Protein AF-A0A3D3P6S8-F1 (afdb_monomer_lite)

Radius of gyration: 28.89 Å; chains: 1; bounding box: 95×75×55 Å

pLDDT: mean 87.15, std 15.87, range [33.25, 98.44]

Sequence (184 aa):
MKLFLTFLLSVIFPVLSQEIPNEREKILEALLNAPDRVSLNQAIKAGKAADLPEQLFLEARFVFLVNEDNQEALVALSPELEAHLPKFSSDDTMLFAVKEDFASIVQYTKALAALQENDSALFKKHITEAFWLAPSHAAQFAPLINVRRINEAMKTITLDLNKEFENQKSKGEVKSLENIVGES

Structure (mmCIF, N/CA/C/O backbone):
data_AF-A0A3D3P6S8-F1
#
_entry.id   AF-A0A3D3P6S8-F1
#
loop_
_atom_site.group_PDB
_atom_site.id
_atom_site.type_symbol
_atom_site.label_atom_id
_atom_site.label_alt_id
_atom_site.label_comp_id
_atom_site.label_asym_id
_atom_site.label_entity_id
_atom_site.label_seq_id
_atom_site.pdbx_PDB_ins_code
_atom_site.Cartn_x
_atom_site.Cartn_y
_atom_site.Cartn_z
_atom_site.occupancy
_atom_site.B_iso_or_equiv
_atom_site.auth_seq_id
_atom_site.auth_comp_id
_atom_site.auth_asym_id
_atom_site.auth_atom_id
_atom_site.pdbx_PDB_model_num
ATOM 1 N N . MET A 1 1 ? 52.772 61.242 -18.186 1.00 33.25 1 MET A N 1
ATOM 2 C CA . MET A 1 1 ? 51.431 61.787 -18.484 1.00 33.25 1 MET A CA 1
ATOM 3 C C . MET A 1 1 ? 50.531 60.609 -18.832 1.00 33.25 1 MET A C 1
ATOM 5 O O . MET A 1 1 ? 50.860 59.910 -19.771 1.00 33.25 1 MET A O 1
ATOM 9 N N . LYS A 1 2 ? 49.522 60.357 -17.982 1.00 38.75 2 LYS A N 1
ATOM 10 C CA . LYS A 1 2 ? 48.267 59.591 -18.163 1.00 38.75 2 LYS A CA 1
ATOM 11 C C . LYS A 1 2 ? 48.200 58.501 -19.257 1.00 38.75 2 LYS A C 1
ATOM 13 O O . LYS A 1 2 ? 48.264 58.854 -20.423 1.00 38.75 2 LYS A O 1
ATOM 18 N N . LEU A 1 3 ? 47.840 57.263 -18.883 1.00 38.38 3 LEU A N 1
ATOM 19 C CA . LEU A 1 3 ? 46.499 56.679 -19.124 1.00 38.38 3 LEU A CA 1
ATOM 20 C C . LEU A 1 3 ? 46.405 55.231 -18.584 1.00 38.38 3 LEU A C 1
ATOM 22 O O . LEU A 1 3 ? 47.209 54.386 -18.950 1.00 38.38 3 LEU A O 1
ATOM 26 N N . PHE A 1 4 ? 45.436 55.015 -17.683 1.00 43.09 4 PHE A N 1
ATOM 27 C CA . PHE A 1 4 ? 44.448 53.920 -17.611 1.00 43.09 4 PHE A CA 1
ATOM 28 C C . PHE A 1 4 ? 44.729 52.581 -18.326 1.00 43.09 4 PHE A C 1
ATOM 30 O O . PHE A 1 4 ? 45.050 52.593 -19.505 1.00 43.09 4 PHE A O 1
ATOM 37 N N . LEU A 1 5 ? 44.373 51.440 -17.706 1.00 40.56 5 LEU A N 1
ATOM 38 C CA . LEU A 1 5 ? 43.059 50.791 -17.921 1.00 40.56 5 LEU A CA 1
ATOM 39 C C . LEU A 1 5 ? 42.918 49.455 -17.146 1.00 40.56 5 LEU A C 1
ATOM 41 O O . LEU A 1 5 ? 43.743 48.557 -17.256 1.00 40.56 5 LEU A O 1
ATOM 45 N N . THR A 1 6 ? 41.806 49.364 -16.408 1.00 42.84 6 THR A N 1
ATOM 46 C CA . THR A 1 6 ? 40.995 48.174 -16.064 1.00 42.84 6 THR A CA 1
ATOM 47 C C . THR A 1 6 ? 41.617 46.967 -15.359 1.00 42.84 6 THR A C 1
ATOM 49 O O . THR A 1 6 ? 42.128 46.032 -15.966 1.00 42.84 6 THR A O 1
ATOM 52 N N . PHE A 1 7 ? 41.344 46.930 -14.055 1.00 47.78 7 PHE A N 1
ATOM 53 C CA . PHE A 1 7 ? 41.102 45.725 -13.267 1.00 47.78 7 PHE A CA 1
ATOM 54 C C . PHE A 1 7 ? 39.887 44.980 -13.857 1.00 47.78 7 PHE A C 1
ATOM 56 O O . PHE A 1 7 ? 38.771 45.500 -13.812 1.00 47.78 7 PHE A O 1
ATOM 63 N N . LEU A 1 8 ? 40.088 43.797 -14.440 1.00 45.47 8 LEU A N 1
ATOM 64 C CA . LEU A 1 8 ? 39.001 42.934 -14.907 1.00 45.47 8 LEU A CA 1
ATOM 65 C C . LEU A 1 8 ? 38.815 41.829 -13.866 1.00 45.47 8 LEU A C 1
ATOM 67 O O . LEU A 1 8 ? 39.558 40.853 -13.816 1.00 45.47 8 LEU A O 1
ATOM 71 N N . LEU A 1 9 ? 37.857 42.063 -12.970 1.00 43.41 9 LEU A N 1
ATOM 72 C CA . LEU A 1 9 ? 37.407 41.116 -11.962 1.00 43.41 9 LEU A CA 1
ATOM 73 C C . LEU A 1 9 ? 36.642 39.996 -12.684 1.00 43.41 9 LEU A C 1
ATOM 75 O O . LEU A 1 9 ? 35.464 40.138 -13.008 1.00 43.41 9 LEU A O 1
ATOM 79 N N . SER A 1 10 ? 37.324 38.898 -12.994 1.00 44.34 10 SER A N 1
ATOM 80 C CA . SER A 1 10 ? 36.699 37.675 -13.493 1.00 44.34 10 SER A CA 1
ATOM 81 C C . SER A 1 10 ? 35.905 37.023 -12.361 1.00 44.34 10 SER A C 1
ATOM 83 O O . SER A 1 10 ? 36.450 36.269 -11.554 1.00 44.34 10 SER A O 1
ATOM 85 N N . VAL A 1 11 ? 34.615 37.348 -12.286 1.00 50.69 11 VAL A N 1
ATOM 86 C CA . VAL A 1 11 ? 33.636 36.620 -11.474 1.00 50.69 11 VAL A CA 1
ATOM 87 C C . VAL A 1 11 ? 33.450 35.248 -12.117 1.00 50.69 11 VAL A C 1
ATOM 89 O O . VAL A 1 11 ? 32.773 35.104 -13.132 1.00 50.69 11 VAL A O 1
ATOM 92 N N . ILE A 1 12 ? 34.101 34.242 -11.540 1.00 51.91 12 ILE A N 1
ATOM 93 C CA . ILE A 1 12 ? 33.852 32.834 -11.837 1.00 51.91 12 ILE A CA 1
ATOM 94 C C . ILE A 1 12 ? 32.490 32.511 -11.215 1.00 51.91 12 ILE A C 1
ATOM 96 O O . ILE A 1 12 ? 32.394 32.251 -10.018 1.00 51.91 12 ILE A O 1
ATOM 100 N N . PHE A 1 13 ? 31.421 32.579 -12.007 1.00 49.25 13 PHE A N 1
ATOM 101 C CA . PHE A 1 13 ? 30.185 31.892 -11.649 1.00 49.25 13 PHE A CA 1
ATOM 102 C C . PHE A 1 13 ? 30.467 30.387 -11.733 1.00 49.25 13 PHE A C 1
ATOM 104 O O . PHE A 1 13 ? 30.865 29.924 -12.806 1.00 49.25 13 PHE A O 1
ATOM 111 N N . PRO A 1 14 ? 30.279 29.600 -10.658 1.00 51.19 14 PRO A N 1
ATOM 112 C CA . PRO A 1 14 ? 30.180 28.167 -10.821 1.00 51.19 14 PRO A CA 1
ATOM 113 C C . PRO A 1 14 ? 28.870 27.936 -11.572 1.00 51.19 14 PRO A C 1
ATOM 115 O O . PRO A 1 14 ? 27.781 28.121 -11.031 1.00 51.19 14 PRO A O 1
ATOM 118 N N . VAL A 1 15 ? 28.971 27.597 -12.853 1.00 52.91 15 VAL A N 1
ATOM 119 C CA . VAL A 1 15 ? 27.874 26.928 -13.542 1.00 52.91 15 VAL A CA 1
ATOM 120 C C . VAL A 1 15 ? 27.641 25.648 -12.748 1.00 52.91 15 VAL A C 1
ATOM 122 O O . VAL A 1 15 ? 28.489 24.758 -12.744 1.00 52.91 15 VAL A O 1
ATOM 125 N N . LEU A 1 16 ? 26.532 25.589 -12.008 1.00 51.47 16 LEU A N 1
ATOM 126 C CA . LEU A 1 16 ? 25.967 24.317 -11.584 1.00 51.47 16 LEU A CA 1
ATOM 127 C C . LEU A 1 16 ? 25.791 23.498 -12.865 1.00 51.47 16 LEU A C 1
ATOM 129 O O . LEU A 1 16 ? 24.938 23.829 -13.688 1.00 51.47 16 LEU A O 1
ATOM 133 N N . SER A 1 17 ? 26.616 22.470 -13.059 1.00 47.44 17 SER A N 1
ATOM 134 C CA . SER A 1 17 ? 26.327 21.424 -14.034 1.00 47.44 17 SER A CA 1
ATOM 135 C C . SER A 1 17 ? 25.021 20.763 -13.606 1.00 47.44 17 SER A C 1
ATOM 137 O O . SER A 1 17 ? 25.018 19.888 -12.748 1.00 47.44 17 SER A O 1
ATOM 139 N N . GLN A 1 18 ? 23.900 21.222 -14.159 1.00 53.38 18 GLN A N 1
ATOM 140 C CA . GLN A 1 18 ? 22.695 20.411 -14.214 1.00 53.38 18 GLN A CA 1
ATOM 141 C C . GLN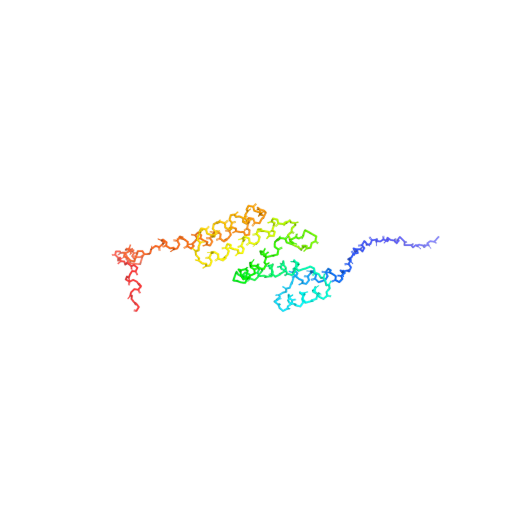 A 1 18 ? 23.013 19.266 -15.177 1.00 53.38 18 GLN A C 1
ATOM 143 O O . GLN A 1 18 ? 23.133 19.484 -16.384 1.00 53.38 18 GLN A O 1
ATOM 148 N N . GLU A 1 19 ? 23.250 18.069 -14.640 1.00 59.53 19 GLU A N 1
ATOM 149 C CA . GLU A 1 19 ? 23.328 16.861 -15.457 1.00 59.53 19 GLU A CA 1
ATOM 150 C C . GLU A 1 19 ? 21.992 16.703 -16.188 1.00 59.53 19 GLU A C 1
ATOM 152 O O . GLU A 1 19 ? 20.925 16.735 -15.578 1.00 59.53 19 GLU A O 1
ATOM 157 N N . ILE A 1 20 ? 22.045 16.617 -17.519 1.00 65.06 20 ILE A N 1
ATOM 158 C CA . ILE A 1 20 ? 20.863 16.336 -18.334 1.00 65.06 20 ILE A CA 1
ATOM 159 C C . ILE A 1 20 ? 20.442 14.904 -17.989 1.00 65.06 20 ILE A C 1
ATOM 161 O O . ILE A 1 20 ? 21.258 14.005 -18.216 1.00 65.06 20 ILE A O 1
ATOM 165 N N . PRO A 1 21 ? 19.212 14.672 -17.485 1.00 71.88 21 PRO A N 1
ATOM 166 C CA . PRO A 1 21 ? 18.805 13.341 -17.070 1.00 71.88 21 PRO A CA 1
ATOM 167 C C . PRO A 1 21 ? 18.927 12.358 -18.228 1.00 71.88 21 PRO A C 1
ATOM 169 O O . PRO A 1 21 ? 18.502 12.654 -19.357 1.00 71.88 21 PRO A O 1
ATOM 172 N N . ASN A 1 22 ? 19.508 11.190 -17.962 1.00 86.31 22 ASN A N 1
ATOM 173 C CA . ASN A 1 22 ? 19.545 10.131 -18.966 1.00 86.31 22 ASN A CA 1
ATOM 174 C C . ASN A 1 22 ? 18.119 9.593 -19.226 1.00 86.31 22 ASN A C 1
ATOM 176 O O . ASN A 1 22 ? 17.184 9.845 -18.467 1.00 86.31 22 ASN A O 1
ATOM 180 N N . GLU A 1 23 ? 17.919 8.861 -20.325 1.00 90.06 23 GLU A N 1
ATOM 181 C CA . GLU A 1 23 ? 16.576 8.383 -20.703 1.00 90.06 23 GLU A CA 1
ATOM 182 C C . GLU A 1 23 ? 15.919 7.506 -19.622 1.00 90.06 23 GLU A C 1
ATOM 184 O O . GLU A 1 23 ? 14.703 7.564 -19.446 1.00 90.06 23 GLU A O 1
ATOM 189 N N . ARG A 1 24 ? 16.708 6.750 -18.844 1.00 91.75 24 ARG A N 1
ATOM 190 C CA . ARG A 1 24 ? 16.190 5.972 -17.710 1.00 91.75 24 ARG A CA 1
ATOM 191 C C . ARG A 1 24 ? 15.624 6.893 -16.633 1.00 91.75 24 ARG A C 1
ATOM 193 O O . ARG A 1 24 ? 14.500 6.676 -16.196 1.00 91.75 24 ARG A O 1
ATOM 200 N N . GLU A 1 25 ? 16.365 7.918 -16.227 1.00 92.50 25 GLU A N 1
ATOM 201 C CA . GLU A 1 25 ? 15.927 8.883 -15.210 1.00 92.50 25 GLU A CA 1
ATOM 202 C C . GLU A 1 25 ? 14.641 9.602 -15.612 1.00 92.50 25 GLU A C 1
ATOM 204 O O . GLU A 1 25 ? 13.735 9.705 -14.790 1.00 92.50 25 GLU A O 1
ATOM 209 N N . LYS A 1 26 ? 14.498 9.994 -16.885 1.00 94.88 26 LYS A N 1
ATOM 210 C CA . LYS A 1 26 ? 13.249 10.594 -17.388 1.00 94.88 26 LYS A CA 1
ATOM 211 C C . LYS A 1 26 ? 12.052 9.657 -17.242 1.00 94.88 26 LYS A C 1
ATOM 213 O O . LYS A 1 26 ? 10.961 10.100 -16.891 1.00 94.88 26 LYS A O 1
ATOM 218 N N . ILE A 1 27 ? 12.239 8.362 -17.514 1.00 96.38 27 ILE A N 1
ATOM 219 C CA . ILE A 1 27 ? 11.174 7.363 -17.354 1.00 96.38 27 ILE A CA 1
ATOM 220 C C . ILE A 1 27 ? 10.823 7.190 -15.873 1.00 96.38 27 ILE A C 1
ATOM 222 O O . ILE A 1 27 ? 9.640 7.154 -15.539 1.00 96.38 27 ILE A O 1
ATOM 226 N N . LEU A 1 28 ? 11.820 7.110 -14.986 1.00 95.06 28 LEU A N 1
ATOM 227 C CA . LEU A 1 28 ? 11.591 6.984 -13.541 1.00 95.06 28 LEU A CA 1
ATOM 228 C C . LEU A 1 28 ? 10.872 8.213 -12.972 1.00 95.06 28 LEU A C 1
ATOM 230 O O . LEU A 1 28 ? 9.916 8.075 -12.212 1.00 95.06 28 LEU A O 1
ATOM 234 N N . GLU A 1 29 ? 11.271 9.413 -13.390 1.00 95.06 29 GLU A N 1
ATOM 235 C CA . GLU A 1 29 ? 10.606 10.656 -13.000 1.00 95.06 29 GLU A CA 1
ATOM 236 C C . GLU A 1 29 ? 9.147 10.682 -13.474 1.00 95.06 29 GLU A C 1
ATOM 238 O O . GLU A 1 29 ? 8.255 11.039 -12.704 1.00 95.06 29 GLU A O 1
ATOM 243 N N . ALA A 1 30 ? 8.882 10.242 -14.709 1.00 96.75 30 ALA A N 1
ATOM 244 C CA . ALA A 1 30 ? 7.527 10.147 -15.247 1.00 96.75 30 ALA A CA 1
ATOM 245 C C . ALA A 1 30 ? 6.670 9.088 -14.529 1.00 96.75 30 ALA A C 1
ATOM 247 O O . ALA A 1 30 ? 5.467 9.287 -14.374 1.00 96.75 30 ALA A O 1
ATOM 248 N N . LEU A 1 31 ? 7.268 7.978 -14.083 1.00 97.25 31 LEU A N 1
ATOM 249 C CA . LEU A 1 31 ? 6.586 6.952 -13.287 1.00 97.25 31 LEU A CA 1
ATOM 250 C C . LEU A 1 31 ? 6.171 7.487 -11.910 1.00 97.25 31 LEU A C 1
ATOM 252 O O . LEU A 1 31 ? 5.050 7.229 -11.476 1.00 97.25 31 LEU A O 1
ATOM 256 N N . LEU A 1 32 ? 7.050 8.236 -11.239 1.00 94.44 32 LEU A N 1
ATOM 257 C CA . LEU A 1 32 ? 6.802 8.765 -9.893 1.00 94.44 32 LEU A CA 1
ATOM 258 C C . LEU A 1 32 ? 5.852 9.966 -9.875 1.00 94.44 32 LEU A C 1
ATOM 260 O O . LEU A 1 32 ? 5.063 10.109 -8.944 1.00 94.44 32 LEU A O 1
ATOM 264 N N . ASN A 1 33 ? 5.925 10.821 -10.896 1.00 94.94 33 ASN A N 1
ATOM 265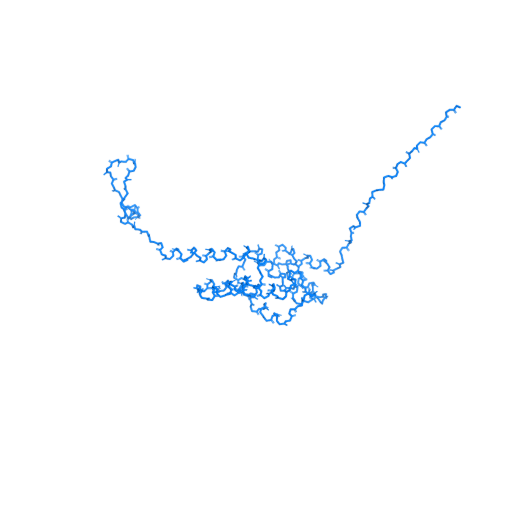 C CA . ASN A 1 33 ? 5.238 12.114 -10.919 1.00 94.94 33 ASN A CA 1
ATOM 266 C C . ASN A 1 33 ? 4.085 12.175 -11.928 1.00 94.94 33 ASN A C 1
ATOM 268 O O . ASN A 1 33 ? 3.671 13.265 -12.327 1.00 94.94 33 ASN A O 1
ATOM 272 N N . ALA A 1 34 ? 3.574 11.024 -12.374 1.00 97.06 34 ALA A N 1
ATOM 273 C CA . ALA A 1 34 ? 2.460 10.975 -13.312 1.00 97.06 34 ALA A CA 1
ATOM 274 C C . ALA A 1 34 ? 1.241 11.750 -12.760 1.00 97.06 34 ALA A C 1
ATOM 276 O O . ALA A 1 34 ? 0.721 11.382 -11.705 1.00 97.06 34 ALA A O 1
ATOM 277 N N . PRO A 1 35 ? 0.746 12.791 -13.459 1.00 95.69 35 PRO A N 1
ATOM 278 C CA . PRO A 1 35 ? -0.366 13.612 -12.970 1.00 95.69 35 PRO A CA 1
ATOM 279 C C . PRO A 1 35 ? -1.727 12.917 -13.088 1.00 95.69 35 PRO A C 1
ATOM 281 O O . PRO A 1 35 ? -2.686 13.313 -12.433 1.00 95.69 35 PRO A O 1
ATOM 284 N N . ASP A 1 36 ? -1.826 11.907 -13.950 1.00 97.25 36 ASP A N 1
ATOM 285 C CA . ASP A 1 36 ? -3.042 11.150 -14.197 1.00 97.25 36 ASP A CA 1
ATOM 286 C C . ASP A 1 36 ? -2.723 9.716 -14.646 1.00 97.25 36 ASP A C 1
ATOM 288 O O . ASP A 1 36 ? -1.589 9.354 -14.984 1.00 97.25 36 ASP A O 1
ATOM 292 N N . ARG A 1 37 ? -3.766 8.883 -14.682 1.00 96.56 37 ARG A N 1
ATOM 293 C CA . ARG A 1 37 ? -3.656 7.469 -15.054 1.00 96.56 37 ARG A CA 1
ATOM 294 C C . ARG A 1 37 ? -3.169 7.273 -16.493 1.00 96.56 37 ARG A C 1
ATOM 296 O O . ARG A 1 37 ? -2.526 6.265 -16.788 1.00 96.56 37 ARG A O 1
ATOM 303 N N . VAL A 1 38 ? -3.483 8.197 -17.404 1.00 98.06 38 VAL A N 1
ATOM 304 C CA . VAL A 1 38 ? -3.056 8.106 -18.809 1.00 98.06 38 VAL A CA 1
ATOM 305 C C . VAL A 1 38 ? -1.542 8.271 -18.893 1.00 98.06 38 VAL A C 1
ATOM 307 O O . VAL A 1 38 ? -0.872 7.444 -19.513 1.00 98.06 38 VAL A O 1
ATOM 310 N N . SER A 1 39 ? -1.012 9.279 -18.210 1.00 98.12 39 SER A N 1
ATOM 311 C CA . SER A 1 39 ? 0.410 9.593 -18.110 1.00 98.12 39 SER A CA 1
ATOM 312 C C . SER A 1 39 ? 1.176 8.466 -17.422 1.00 98.12 39 SER A C 1
ATOM 314 O O . SER A 1 39 ? 2.205 8.027 -17.935 1.00 98.12 39 SER A O 1
ATOM 316 N N . LEU A 1 40 ? 0.630 7.906 -16.335 1.00 98.44 40 LEU A N 1
ATOM 317 C CA . LEU A 1 40 ? 1.221 6.743 -15.666 1.00 98.44 40 LEU A CA 1
ATOM 318 C C . LEU A 1 40 ? 1.316 5.543 -16.616 1.00 98.44 40 LEU A C 1
ATOM 320 O O . LEU A 1 40 ? 2.372 4.929 -16.749 1.00 98.44 40 LEU A O 1
ATOM 324 N N . ASN A 1 41 ? 0.230 5.220 -17.322 1.00 98.38 41 ASN A N 1
ATOM 325 C CA . ASN A 1 41 ? 0.216 4.104 -18.268 1.00 98.38 41 ASN A CA 1
ATOM 326 C C . ASN A 1 41 ? 1.200 4.311 -19.429 1.00 98.38 41 ASN A C 1
ATOM 328 O O . ASN A 1 41 ? 1.804 3.348 -19.908 1.00 98.38 41 ASN A O 1
ATOM 332 N N . GLN A 1 42 ? 1.383 5.555 -19.882 1.00 98.31 42 GLN A N 1
ATOM 333 C CA . GLN A 1 42 ? 2.393 5.899 -20.882 1.00 98.31 42 GLN A CA 1
ATOM 334 C C . GLN A 1 42 ? 3.814 5.698 -20.341 1.00 98.31 42 GLN A C 1
ATOM 336 O O . GLN A 1 42 ? 4.626 5.074 -21.027 1.00 98.31 42 GLN A O 1
ATOM 341 N N . ALA A 1 43 ? 4.097 6.142 -19.114 1.00 98.25 43 ALA A N 1
ATOM 342 C CA . ALA A 1 43 ? 5.390 5.943 -18.460 1.00 98.25 43 ALA A CA 1
ATOM 343 C C . ALA A 1 43 ? 5.699 4.451 -18.243 1.00 98.25 43 ALA A C 1
ATOM 345 O O . ALA A 1 43 ? 6.793 3.995 -18.570 1.00 98.25 43 ALA A O 1
ATOM 346 N N . ILE A 1 44 ? 4.712 3.657 -17.810 1.00 98.44 44 ILE A N 1
ATOM 347 C CA . ILE A 1 44 ? 4.835 2.193 -17.692 1.00 98.44 44 ILE A CA 1
ATOM 348 C C . ILE A 1 44 ? 5.138 1.568 -19.054 1.00 98.44 44 ILE A C 1
ATOM 350 O O . ILE A 1 44 ? 6.024 0.723 -19.165 1.00 98.44 44 ILE A O 1
ATOM 354 N N . LYS A 1 45 ? 4.438 1.982 -20.117 1.00 98.44 45 LYS A N 1
ATOM 355 C CA . LYS A 1 45 ? 4.697 1.475 -21.472 1.00 98.44 45 LYS A CA 1
ATOM 356 C C . LYS A 1 45 ? 6.118 1.804 -21.937 1.00 98.44 45 LYS A C 1
ATOM 358 O O . LYS A 1 45 ? 6.769 0.939 -22.521 1.00 98.44 45 LYS A O 1
ATOM 363 N N . ALA A 1 46 ? 6.591 3.023 -21.680 1.00 98.00 46 ALA A N 1
ATOM 364 C CA . ALA A 1 46 ? 7.952 3.439 -22.004 1.00 98.00 46 ALA A CA 1
ATOM 365 C C . ALA A 1 46 ? 8.992 2.630 -21.213 1.00 98.00 46 ALA A C 1
ATOM 367 O O . ALA A 1 46 ? 9.927 2.101 -21.807 1.00 98.00 46 ALA A O 1
ATOM 368 N N . GLY A 1 47 ? 8.787 2.449 -19.906 1.00 97.69 47 GLY A N 1
ATOM 369 C CA . GLY A 1 47 ? 9.671 1.644 -19.065 1.00 97.69 47 GLY A CA 1
ATOM 370 C C . GLY A 1 47 ? 9.719 0.175 -19.473 1.00 97.69 47 GLY A C 1
ATOM 371 O O . GLY A 1 47 ? 10.802 -0.395 -19.546 1.00 97.69 47 GLY A O 1
ATOM 372 N N . LYS A 1 48 ? 8.579 -0.423 -19.840 1.00 97.88 48 LYS A N 1
ATOM 373 C CA . LYS A 1 48 ? 8.534 -1.791 -20.384 1.00 97.88 48 LYS A CA 1
ATOM 374 C C . LYS A 1 48 ? 9.291 -1.911 -21.705 1.00 97.88 48 LYS A C 1
ATOM 376 O O . LYS A 1 48 ? 9.992 -2.892 -21.916 1.00 97.88 48 LYS A O 1
ATOM 381 N N . ALA A 1 49 ? 9.185 -0.915 -22.586 1.00 97.19 49 ALA A N 1
ATOM 382 C CA . ALA A 1 49 ? 9.957 -0.883 -23.830 1.00 97.19 49 ALA A CA 1
ATOM 383 C C . ALA A 1 49 ? 11.469 -0.706 -23.595 1.00 97.19 49 ALA A C 1
ATOM 385 O O . ALA A 1 49 ? 12.264 -1.110 -24.441 1.00 97.19 49 ALA A O 1
ATOM 386 N N . ALA A 1 50 ? 11.851 -0.124 -22.458 1.00 96.44 50 ALA A N 1
ATOM 387 C CA . ALA A 1 50 ? 13.231 0.052 -22.017 1.00 96.44 50 ALA A CA 1
ATOM 388 C C . ALA A 1 50 ? 13.743 -1.090 -21.111 1.00 96.44 50 ALA A C 1
ATOM 390 O O . ALA A 1 50 ? 14.801 -0.937 -20.507 1.00 96.44 50 ALA A O 1
ATOM 391 N N . ASP A 1 51 ? 13.006 -2.204 -21.011 1.00 96.38 51 ASP A N 1
ATOM 392 C CA . ASP A 1 51 ? 13.351 -3.383 -20.197 1.00 96.38 51 ASP A CA 1
ATOM 393 C C . ASP A 1 51 ? 13.561 -3.071 -18.701 1.00 96.38 51 ASP A C 1
ATOM 395 O O . ASP A 1 51 ? 14.395 -3.665 -18.019 1.00 96.38 51 ASP A O 1
ATOM 399 N N . LEU A 1 52 ? 12.809 -2.096 -18.175 1.00 96.56 52 LEU A N 1
ATOM 400 C CA . LEU A 1 52 ? 12.846 -1.780 -16.752 1.00 96.56 52 LEU A CA 1
ATOM 401 C C . LEU A 1 52 ? 12.117 -2.858 -15.916 1.00 96.56 52 LEU A C 1
ATOM 403 O O . LEU A 1 52 ? 11.091 -3.388 -16.357 1.00 96.56 52 LEU A O 1
ATOM 407 N N . PRO A 1 53 ? 12.601 -3.154 -14.694 1.00 96.69 53 PRO A N 1
ATOM 408 C CA . PRO A 1 53 ? 12.000 -4.137 -13.793 1.00 96.69 53 PRO A CA 1
ATOM 409 C C . PRO A 1 53 ? 10.517 -3.897 -13.482 1.00 96.69 53 PRO A C 1
ATOM 411 O O . PRO A 1 53 ? 10.092 -2.769 -13.234 1.00 96.69 53 PRO A O 1
ATOM 414 N N . GLU A 1 54 ? 9.737 -4.982 -13.378 1.00 96.62 54 GLU A N 1
ATOM 415 C CA . GLU A 1 54 ? 8.301 -4.906 -13.054 1.00 96.62 54 GLU A CA 1
ATOM 416 C C . GLU A 1 54 ? 8.029 -4.278 -11.676 1.00 96.62 54 GLU A C 1
ATOM 418 O O . GLU A 1 54 ? 6.994 -3.637 -11.491 1.00 96.62 54 GLU A O 1
ATOM 423 N N . GLN A 1 55 ? 8.967 -4.416 -10.727 1.00 97.06 55 GLN A N 1
ATOM 424 C CA . GLN A 1 55 ? 8.864 -3.819 -9.393 1.00 97.06 55 GLN A CA 1
ATOM 425 C C . GLN A 1 55 ? 8.617 -2.306 -9.474 1.00 97.06 55 GLN A C 1
ATOM 427 O O . GLN A 1 55 ? 7.709 -1.797 -8.819 1.00 97.06 55 GLN A O 1
ATOM 432 N N . LEU A 1 56 ? 9.330 -1.606 -10.362 1.00 97.38 56 LEU A N 1
ATOM 433 C CA . LEU A 1 56 ? 9.201 -0.161 -10.551 1.00 97.38 56 LEU A CA 1
ATOM 434 C C . LEU A 1 56 ? 7.775 0.229 -10.967 1.00 97.38 56 LEU A C 1
ATOM 436 O O . LEU A 1 56 ? 7.233 1.232 -10.509 1.00 97.38 56 LEU A O 1
ATOM 440 N N . PHE A 1 57 ? 7.121 -0.575 -11.807 1.00 97.81 57 PHE A N 1
ATOM 441 C CA . PHE A 1 57 ? 5.755 -0.285 -12.249 1.00 97.81 57 PHE A CA 1
ATOM 442 C C . PHE A 1 57 ? 4.724 -0.549 -11.151 1.00 97.81 57 PHE A C 1
ATOM 444 O O . PHE A 1 57 ? 3.741 0.187 -11.049 1.00 97.81 57 PHE A O 1
ATOM 451 N N . LEU A 1 58 ? 4.937 -1.578 -10.325 1.00 97.38 58 LEU A N 1
ATOM 452 C CA . LEU A 1 58 ? 4.091 -1.847 -9.159 1.00 97.38 58 LEU A CA 1
ATOM 453 C C . LEU A 1 58 ? 4.200 -0.724 -8.125 1.00 97.38 58 LEU A C 1
ATOM 455 O O . LEU A 1 58 ? 3.178 -0.242 -7.638 1.00 97.38 58 LEU A O 1
ATOM 459 N N . GLU A 1 59 ? 5.419 -0.269 -7.847 1.00 96.94 59 GLU A N 1
ATOM 460 C CA . GLU A 1 59 ? 5.705 0.853 -6.950 1.00 96.94 59 GLU A CA 1
ATOM 461 C C . GLU A 1 59 ? 5.071 2.162 -7.441 1.00 96.94 59 GLU A C 1
ATOM 463 O O . GLU A 1 59 ? 4.387 2.845 -6.675 1.00 96.94 59 GLU A O 1
ATOM 468 N N . ALA A 1 60 ? 5.208 2.472 -8.734 1.00 97.75 60 ALA A N 1
ATOM 469 C CA . ALA A 1 60 ? 4.583 3.644 -9.347 1.00 97.75 60 ALA A CA 1
ATOM 470 C C . ALA A 1 60 ? 3.051 3.604 -9.250 1.00 97.75 60 ALA A C 1
ATOM 472 O O . ALA A 1 60 ? 2.422 4.585 -8.854 1.00 97.75 60 ALA A O 1
ATOM 473 N N . ARG A 1 61 ? 2.436 2.451 -9.560 1.00 97.81 61 ARG A N 1
ATOM 474 C CA . ARG A 1 61 ? 0.985 2.252 -9.404 1.00 97.81 61 ARG A CA 1
ATOM 475 C C . ARG A 1 61 ? 0.555 2.445 -7.957 1.00 97.81 61 ARG A C 1
ATOM 477 O O . ARG A 1 61 ? -0.453 3.102 -7.722 1.00 97.81 61 ARG A O 1
ATOM 484 N N . PHE A 1 62 ? 1.300 1.897 -7.001 1.00 96.81 62 PHE A N 1
ATOM 485 C CA . PHE A 1 62 ? 0.991 2.049 -5.584 1.00 96.81 62 PHE A CA 1
ATOM 486 C C . PHE A 1 62 ? 0.991 3.525 -5.163 1.00 96.81 62 PHE A C 1
ATOM 488 O O . PHE A 1 62 ? -0.018 3.997 -4.643 1.00 96.81 62 PHE A O 1
ATOM 495 N N . VAL A 1 63 ? 2.064 4.275 -5.439 1.00 94.94 63 VAL A N 1
ATOM 496 C CA . VAL A 1 63 ? 2.148 5.702 -5.067 1.00 94.94 63 VAL A CA 1
ATOM 497 C C . VAL A 1 63 ? 1.087 6.537 -5.756 1.00 94.94 63 VAL A C 1
ATOM 499 O O . VAL A 1 63 ? 0.458 7.370 -5.108 1.00 94.94 63 VAL A O 1
ATOM 502 N N . PHE A 1 64 ? 0.841 6.287 -7.040 1.00 97.56 64 PHE A N 1
ATOM 503 C CA . PHE A 1 64 ? -0.215 6.978 -7.766 1.00 97.56 64 PHE A CA 1
ATOM 504 C C . PHE A 1 64 ? -1.577 6.801 -7.079 1.00 97.56 64 PHE A C 1
ATOM 506 O O . PHE A 1 64 ? -2.279 7.777 -6.833 1.00 97.56 64 PHE A O 1
ATOM 513 N N . LEU A 1 65 ? -1.923 5.570 -6.690 1.00 97.25 65 LEU A N 1
ATOM 514 C CA . LEU A 1 65 ? -3.191 5.282 -6.015 1.00 97.25 65 LEU A CA 1
ATOM 515 C C . LEU A 1 65 ? -3.259 5.842 -4.587 1.00 97.25 65 LEU A C 1
ATOM 517 O O . LEU A 1 65 ? -4.341 6.228 -4.147 1.00 97.25 65 LEU A O 1
ATOM 521 N N . VAL A 1 66 ? -2.129 5.914 -3.875 1.00 93.50 66 VAL A N 1
ATOM 522 C CA . VAL A 1 66 ? -2.041 6.611 -2.580 1.00 93.50 66 VAL A CA 1
ATOM 523 C C . VAL A 1 66 ? -2.312 8.107 -2.755 1.00 93.50 66 VAL A C 1
ATOM 525 O O . VAL A 1 66 ? -3.086 8.673 -1.988 1.00 93.50 66 VAL A O 1
ATOM 528 N N . ASN A 1 67 ? -1.734 8.739 -3.779 1.00 93.75 67 ASN A N 1
ATOM 529 C CA . ASN A 1 67 ? -1.951 10.160 -4.068 1.00 93.75 67 ASN A CA 1
ATOM 530 C C . ASN A 1 67 ? -3.403 10.467 -4.476 1.00 93.75 67 ASN A C 1
ATOM 532 O O . ASN A 1 67 ? -3.895 11.557 -4.193 1.00 93.75 67 ASN A O 1
ATOM 536 N N . GLU A 1 68 ? -4.096 9.513 -5.105 1.00 95.50 68 GLU A N 1
ATOM 537 C CA . GLU A 1 68 ? -5.529 9.609 -5.420 1.00 95.50 68 GLU A CA 1
ATOM 538 C C . GLU A 1 68 ? -6.455 9.279 -4.227 1.00 95.50 68 GLU A C 1
ATOM 540 O O . GLU A 1 68 ? -7.672 9.368 -4.378 1.00 95.50 68 GLU A O 1
ATOM 545 N N . ASP A 1 69 ? -5.916 8.860 -3.071 1.00 93.00 69 ASP A N 1
ATOM 546 C CA . ASP A 1 69 ? -6.674 8.273 -1.944 1.00 93.00 69 ASP A CA 1
ATOM 547 C C . ASP A 1 69 ? -7.635 7.146 -2.395 1.00 93.00 69 ASP A C 1
ATOM 549 O O . ASP A 1 69 ? -8.734 6.946 -1.870 1.00 93.00 69 ASP A O 1
ATOM 553 N N . ASN A 1 70 ? -7.232 6.382 -3.417 1.00 96.12 70 ASN A N 1
ATOM 554 C CA . ASN A 1 70 ? -8.075 5.370 -4.048 1.00 96.12 70 ASN A CA 1
ATOM 555 C C . ASN A 1 70 ? -7.921 4.008 -3.357 1.00 96.12 70 ASN A C 1
ATOM 557 O O . ASN A 1 70 ? -7.253 3.091 -3.846 1.00 96.12 70 ASN A O 1
ATOM 561 N N . GLN A 1 71 ? -8.554 3.877 -2.192 1.00 94.56 71 GLN A N 1
ATOM 562 C CA . GLN A 1 71 ? -8.446 2.686 -1.341 1.00 94.56 71 GLN A CA 1
ATOM 563 C C . GLN A 1 71 ? -8.960 1.406 -2.013 1.00 94.56 71 GLN A C 1
ATOM 565 O O . GLN A 1 71 ? -8.379 0.342 -1.816 1.00 94.56 71 GLN A O 1
ATOM 570 N N . GLU A 1 72 ? -10.015 1.484 -2.828 1.00 96.38 72 GLU A N 1
ATOM 571 C CA . GLU A 1 72 ? -10.547 0.326 -3.563 1.00 96.38 72 GLU A CA 1
ATOM 572 C C . GLU A 1 72 ? -9.520 -0.220 -4.562 1.00 96.38 72 GLU A C 1
ATOM 574 O O . GLU A 1 72 ? -9.245 -1.421 -4.596 1.00 96.38 72 GLU A O 1
ATOM 579 N N . ALA A 1 73 ? -8.875 0.664 -5.323 1.00 97.69 73 ALA A N 1
ATOM 580 C CA . ALA A 1 73 ? -7.829 0.260 -6.252 1.00 97.69 73 ALA A CA 1
ATOM 581 C C . ALA A 1 73 ? -6.565 -0.244 -5.532 1.00 97.69 73 ALA A C 1
ATOM 583 O O . ALA A 1 73 ? -5.918 -1.167 -6.027 1.00 97.69 73 ALA A O 1
ATOM 584 N N . LEU A 1 74 ? -6.223 0.313 -4.363 1.00 97.50 74 LEU A N 1
ATOM 585 C CA . LEU A 1 74 ? -5.128 -0.194 -3.524 1.00 97.50 74 LEU A CA 1
ATOM 586 C C . LEU A 1 74 ? -5.399 -1.621 -3.031 1.00 97.50 74 LEU A C 1
ATOM 588 O O . LEU A 1 74 ? -4.498 -2.459 -3.049 1.00 97.50 74 LEU A O 1
ATOM 592 N N . VAL A 1 75 ? -6.640 -1.919 -2.640 1.00 97.88 75 VAL A N 1
ATOM 593 C CA . VAL A 1 75 ? -7.066 -3.282 -2.285 1.00 97.88 75 VAL A CA 1
ATOM 594 C C . VAL A 1 75 ? -6.961 -4.214 -3.488 1.00 97.88 75 VAL A C 1
ATOM 596 O O . VAL A 1 75 ? -6.377 -5.292 -3.376 1.00 97.88 75 VAL A O 1
ATOM 599 N N . ALA A 1 76 ? -7.439 -3.781 -4.657 1.00 98.12 76 ALA A N 1
ATOM 600 C CA . ALA A 1 76 ? -7.350 -4.566 -5.887 1.00 98.12 76 ALA A CA 1
ATOM 601 C C . ALA A 1 76 ? -5.899 -4.843 -6.329 1.00 98.12 76 ALA A C 1
ATOM 603 O O . ALA A 1 76 ? -5.636 -5.871 -6.949 1.00 98.12 76 ALA A O 1
ATOM 604 N N . LEU A 1 77 ? -4.953 -3.959 -5.989 1.00 97.75 77 LEU A N 1
ATOM 605 C CA . LEU A 1 77 ? -3.522 -4.122 -6.265 1.00 97.75 77 LEU A CA 1
ATOM 606 C C . LEU A 1 77 ? -2.830 -5.115 -5.307 1.00 97.75 77 LEU A C 1
ATOM 608 O O . LEU A 1 77 ? -1.773 -5.655 -5.638 1.00 97.75 77 LEU A O 1
ATOM 612 N N . SER A 1 78 ? -3.416 -5.385 -4.134 1.00 96.62 78 SER A N 1
ATOM 613 C CA . SER A 1 78 ? -2.811 -6.205 -3.071 1.00 96.62 78 SER A CA 1
ATOM 614 C C . SER A 1 78 ? -2.304 -7.582 -3.538 1.00 96.62 78 SER A C 1
ATOM 616 O O . SER A 1 78 ? -1.157 -7.916 -3.226 1.00 96.62 78 SER A O 1
ATOM 618 N N . PRO A 1 79 ? -3.064 -8.370 -4.334 1.00 97.81 79 PRO A N 1
ATOM 619 C CA . PRO A 1 79 ? -2.603 -9.683 -4.790 1.00 97.81 79 PRO A CA 1
ATOM 620 C C . PRO A 1 79 ? -1.359 -9.612 -5.684 1.00 97.81 79 PRO A C 1
ATOM 622 O O . PRO A 1 79 ? -0.502 -10.492 -5.617 1.00 97.81 79 PRO A O 1
ATOM 625 N N . GLU A 1 80 ? -1.238 -8.567 -6.509 1.00 98.12 80 GLU A N 1
ATOM 626 C CA . GLU A 1 80 ? -0.071 -8.371 -7.376 1.00 98.12 80 GLU A CA 1
ATOM 627 C C . GLU A 1 80 ? 1.176 -8.025 -6.551 1.00 98.12 80 GLU A C 1
ATOM 629 O O . GLU A 1 80 ? 2.240 -8.606 -6.776 1.00 98.12 80 GLU A O 1
ATOM 634 N N . LEU A 1 81 ? 1.039 -7.137 -5.557 1.00 97.56 81 LEU A N 1
ATOM 635 C CA . LEU A 1 81 ? 2.126 -6.794 -4.633 1.00 97.56 81 LEU A CA 1
ATOM 636 C C . LEU A 1 81 ? 2.582 -8.027 -3.843 1.00 97.56 81 LEU A C 1
ATOM 638 O O . LEU A 1 81 ? 3.775 -8.317 -3.771 1.00 97.56 81 LEU A O 1
ATOM 642 N N . GLU A 1 82 ? 1.642 -8.801 -3.298 1.00 97.88 82 GLU A N 1
ATOM 643 C CA . GLU A 1 82 ? 1.959 -10.021 -2.552 1.00 97.88 82 GLU A CA 1
ATOM 644 C C . GLU A 1 82 ? 2.681 -11.058 -3.418 1.00 97.88 82 GLU A C 1
ATOM 646 O O . GLU A 1 82 ? 3.689 -11.626 -2.993 1.00 97.88 82 GLU A O 1
ATOM 651 N N . ALA A 1 83 ? 2.213 -11.280 -4.649 1.00 98.19 83 ALA A N 1
ATOM 652 C CA . ALA A 1 83 ? 2.857 -12.203 -5.580 1.00 98.19 83 ALA A CA 1
ATOM 653 C C . ALA A 1 83 ? 4.273 -11.751 -5.980 1.00 98.19 83 ALA A C 1
ATOM 655 O O . ALA A 1 83 ? 5.112 -12.587 -6.335 1.00 98.19 83 ALA A O 1
ATOM 656 N N . HIS A 1 84 ? 4.549 -10.445 -5.926 1.00 97.62 84 HIS A N 1
ATOM 657 C CA . HIS A 1 84 ? 5.862 -9.882 -6.228 1.00 97.62 84 HIS A CA 1
ATOM 658 C C . HIS A 1 84 ? 6.836 -9.939 -5.043 1.00 97.62 84 HIS A C 1
ATOM 660 O O . HIS A 1 84 ? 8.041 -10.038 -5.260 1.00 97.62 84 HIS A O 1
ATOM 666 N N . LEU A 1 85 ? 6.350 -9.959 -3.798 1.00 96.81 85 LEU A N 1
ATOM 667 C CA . LEU A 1 85 ? 7.180 -9.926 -2.586 1.00 96.81 85 LEU A CA 1
ATOM 668 C C . LEU A 1 85 ? 8.356 -10.938 -2.563 1.00 96.81 85 LEU A C 1
ATOM 670 O O . LEU A 1 85 ? 9.443 -10.573 -2.105 1.00 96.81 85 LEU A O 1
ATOM 674 N N . PRO A 1 86 ? 8.232 -12.193 -3.050 1.00 97.19 86 PRO A N 1
ATOM 675 C CA . PRO A 1 86 ? 9.364 -13.125 -3.108 1.00 97.19 86 PRO A CA 1
ATOM 676 C C . PRO A 1 86 ? 10.489 -12.700 -4.062 1.00 97.19 86 PRO A C 1
ATOM 678 O O . PRO A 1 86 ? 11.611 -13.171 -3.902 1.00 97.19 86 PRO A O 1
ATOM 681 N N . LYS A 1 87 ? 10.184 -11.841 -5.040 1.00 96.56 87 LYS A N 1
ATOM 682 C CA . LYS A 1 87 ? 11.086 -11.360 -6.097 1.00 96.56 87 LYS A CA 1
ATOM 683 C C . LYS A 1 87 ? 11.649 -9.966 -5.820 1.00 96.56 87 LYS A C 1
ATOM 685 O O . LYS A 1 87 ? 12.377 -9.459 -6.664 1.00 96.56 87 LYS A O 1
ATOM 690 N N . PHE A 1 88 ? 11.299 -9.369 -4.678 1.00 97.38 88 PHE A N 1
ATOM 691 C CA . PHE A 1 88 ? 11.748 -8.032 -4.311 1.00 97.38 88 PHE A CA 1
ATOM 692 C C . PHE A 1 88 ? 13.270 -7.898 -4.430 1.00 97.38 88 PHE A C 1
ATOM 694 O O . PHE A 1 88 ? 14.015 -8.752 -3.938 1.00 97.38 88 PHE A O 1
ATOM 701 N N . SER A 1 89 ? 13.698 -6.789 -5.023 1.00 96.44 89 SER A N 1
ATOM 702 C CA . SER A 1 89 ? 15.088 -6.393 -5.193 1.00 96.44 89 SER A CA 1
ATOM 703 C C . SER A 1 89 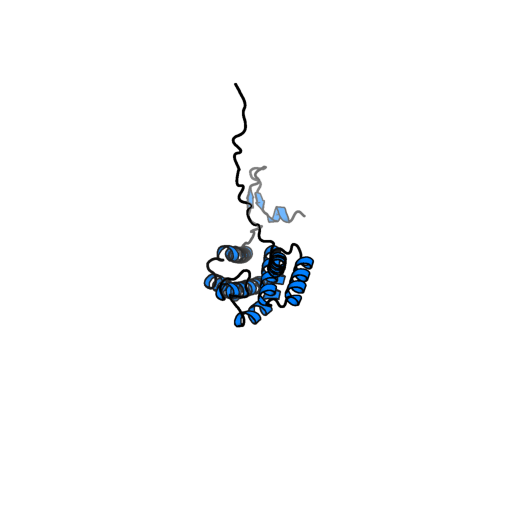? 15.268 -4.960 -4.698 1.00 96.44 89 SER A C 1
ATOM 705 O O . SER A 1 89 ? 14.546 -4.050 -5.106 1.00 96.44 89 SER A O 1
ATOM 707 N N . SER A 1 90 ? 16.248 -4.749 -3.817 1.00 94.88 90 SER A N 1
ATOM 708 C CA . SER A 1 90 ? 16.634 -3.408 -3.358 1.00 94.88 90 SER A CA 1
ATOM 709 C C . SER A 1 90 ? 17.328 -2.588 -4.447 1.00 94.88 90 SER A C 1
ATOM 711 O O . SER A 1 90 ? 17.434 -1.375 -4.312 1.00 94.88 90 SER A O 1
ATOM 713 N N . ASP A 1 91 ? 17.798 -3.237 -5.514 1.00 92.94 91 ASP A N 1
ATOM 714 C CA . ASP A 1 91 ? 18.456 -2.569 -6.641 1.00 92.94 91 ASP A CA 1
ATOM 715 C C . ASP A 1 91 ? 17.429 -2.054 -7.672 1.00 92.94 91 ASP A C 1
ATOM 717 O O . ASP A 1 91 ? 17.723 -1.154 -8.461 1.00 92.94 91 ASP A O 1
ATOM 721 N N . ASP A 1 92 ? 16.200 -2.582 -7.624 1.00 92.06 92 ASP A N 1
ATOM 722 C CA . ASP A 1 92 ? 15.125 -2.341 -8.593 1.00 92.06 92 ASP A CA 1
ATOM 723 C C . ASP A 1 92 ? 13.937 -1.583 -7.980 1.00 92.06 92 ASP A C 1
ATOM 725 O O . ASP A 1 92 ? 12.775 -1.831 -8.305 1.00 92.06 92 ASP A O 1
ATOM 729 N N . THR A 1 93 ? 14.237 -0.649 -7.081 1.00 92.12 93 THR A N 1
ATOM 730 C CA . THR A 1 93 ? 13.257 0.110 -6.294 1.00 92.12 93 THR A CA 1
ATOM 731 C C . THR A 1 93 ? 13.347 1.611 -6.572 1.00 92.12 93 THR A C 1
ATOM 733 O O . THR A 1 93 ? 14.426 2.144 -6.841 1.00 92.12 93 THR A O 1
ATOM 736 N N . MET A 1 94 ? 12.214 2.311 -6.495 1.00 89.94 94 MET A N 1
ATOM 737 C CA . MET A 1 94 ? 12.161 3.782 -6.451 1.00 89.94 94 MET A CA 1
ATOM 738 C C . MET A 1 94 ? 11.810 4.302 -5.058 1.00 89.94 94 MET A C 1
ATOM 740 O O . MET A 1 94 ? 12.087 5.462 -4.757 1.00 89.94 94 MET A O 1
ATOM 744 N N . LEU A 1 95 ? 11.161 3.476 -4.234 1.00 88.31 95 LEU A N 1
ATOM 745 C CA . LEU A 1 95 ? 10.497 3.924 -3.010 1.00 88.31 95 LEU A CA 1
ATOM 746 C C . LEU A 1 95 ? 10.943 3.169 -1.766 1.00 88.31 95 LEU A C 1
ATOM 748 O O . LEU A 1 95 ? 11.062 3.756 -0.693 1.00 88.31 95 LEU A O 1
ATOM 752 N N . PHE A 1 96 ? 11.132 1.860 -1.898 1.00 91.44 96 PHE A N 1
ATOM 753 C CA . PHE A 1 96 ? 11.275 0.952 -0.768 1.00 91.44 96 PHE A CA 1
ATOM 754 C C . PHE A 1 96 ? 12.718 0.496 -0.664 1.00 91.44 96 PHE A C 1
ATOM 756 O O . PHE A 1 96 ? 13.189 -0.278 -1.495 1.00 91.44 96 PHE A O 1
ATOM 763 N N . ALA A 1 97 ? 13.424 0.992 0.350 1.00 91.00 97 ALA A N 1
ATOM 764 C CA . ALA A 1 97 ? 14.846 0.720 0.517 1.00 91.00 97 ALA A CA 1
ATOM 765 C C . ALA A 1 97 ? 15.110 -0.757 0.839 1.00 91.00 97 ALA A C 1
ATOM 767 O O . ALA A 1 97 ? 16.132 -1.313 0.435 1.00 91.00 97 ALA A O 1
ATOM 768 N N . VAL A 1 98 ? 14.188 -1.392 1.567 1.00 94.81 98 VAL A N 1
ATOM 769 C CA . VAL A 1 98 ? 14.309 -2.786 1.999 1.00 94.81 98 VAL A CA 1
ATOM 770 C C . VAL A 1 98 ? 13.025 -3.572 1.758 1.00 94.81 98 VAL A C 1
ATOM 772 O O . VAL A 1 98 ? 11.939 -3.019 1.572 1.00 94.81 98 VAL A O 1
ATOM 775 N N . LYS A 1 99 ? 13.150 -4.901 1.789 1.00 96.50 99 LYS A N 1
ATOM 776 C CA . LYS A 1 99 ? 12.039 -5.824 1.539 1.00 96.50 99 LYS A CA 1
ATOM 777 C C . LYS A 1 99 ? 10.914 -5.651 2.553 1.00 96.50 99 LYS A C 1
ATOM 779 O O . LYS A 1 99 ? 9.749 -5.841 2.216 1.00 96.50 99 LYS A O 1
ATOM 784 N N . GLU A 1 100 ? 11.262 -5.308 3.785 1.00 97.25 100 GLU A N 1
ATOM 785 C CA . GLU A 1 100 ? 10.332 -5.065 4.879 1.00 97.25 100 GLU A CA 1
ATOM 786 C C . GLU A 1 100 ? 9.422 -3.865 4.585 1.00 97.25 100 GLU A C 1
ATOM 788 O O . GLU A 1 100 ? 8.222 -3.949 4.845 1.00 97.25 100 GLU A O 1
ATOM 793 N N . ASP A 1 101 ? 9.933 -2.807 3.947 1.00 95.19 101 ASP A N 1
ATOM 794 C CA . ASP A 1 101 ? 9.112 -1.661 3.538 1.00 95.19 101 ASP A CA 1
ATOM 795 C C . ASP A 1 101 ? 8.073 -2.081 2.488 1.00 95.19 101 ASP A C 1
ATOM 797 O O . ASP A 1 101 ? 6.891 -1.742 2.592 1.00 95.19 101 ASP A O 1
ATOM 801 N N . PHE A 1 102 ? 8.484 -2.898 1.513 1.00 96.50 102 PHE A N 1
ATOM 802 C CA . PHE A 1 102 ? 7.572 -3.446 0.509 1.00 96.50 102 PHE A CA 1
ATOM 803 C C . PHE A 1 102 ? 6.563 -4.430 1.130 1.00 96.50 102 PHE A C 1
ATOM 805 O O . PHE A 1 102 ? 5.370 -4.411 0.827 1.00 96.50 102 PHE A O 1
ATOM 812 N N . ALA A 1 103 ? 7.001 -5.278 2.062 1.00 97.56 103 ALA A N 1
ATOM 813 C CA . ALA A 1 103 ? 6.113 -6.173 2.801 1.00 97.56 103 ALA A CA 1
ATOM 814 C C . ALA A 1 103 ? 5.091 -5.391 3.643 1.00 97.56 103 ALA A C 1
ATOM 816 O O . ALA A 1 103 ? 3.935 -5.807 3.757 1.00 97.56 103 ALA A O 1
ATOM 817 N N . SER A 1 104 ? 5.489 -4.243 4.194 1.00 97.25 104 SER A N 1
ATOM 818 C CA . SER A 1 104 ? 4.605 -3.363 4.952 1.00 97.25 104 SER A CA 1
ATOM 819 C C . SER A 1 104 ? 3.444 -2.856 4.094 1.00 97.25 104 SER A C 1
ATOM 821 O O . SER A 1 104 ? 2.293 -2.934 4.529 1.00 97.25 104 SER A O 1
ATOM 823 N N . ILE A 1 105 ? 3.687 -2.447 2.839 1.00 95.62 105 ILE A N 1
ATOM 824 C CA . ILE A 1 105 ? 2.596 -2.009 1.949 1.00 95.62 105 ILE A CA 1
ATOM 825 C C . ILE A 1 105 ? 1.664 -3.157 1.530 1.00 95.62 105 ILE A C 1
ATOM 827 O O . ILE A 1 105 ? 0.456 -2.954 1.377 1.00 95.62 105 ILE A O 1
ATOM 831 N N . VAL A 1 106 ? 2.176 -4.390 1.420 1.00 97.69 106 VAL A N 1
ATOM 832 C CA . VAL A 1 106 ? 1.334 -5.583 1.212 1.00 97.69 106 VAL A CA 1
ATOM 833 C C . VAL A 1 106 ? 0.383 -5.761 2.397 1.00 97.69 106 VAL A C 1
ATOM 835 O O . VAL A 1 106 ? -0.816 -5.959 2.214 1.00 97.69 106 VAL A O 1
ATOM 838 N N . GLN A 1 107 ? 0.883 -5.644 3.627 1.00 98.19 107 GLN A N 1
ATOM 839 C CA . GLN A 1 107 ? 0.045 -5.754 4.825 1.00 98.19 107 GLN A CA 1
ATOM 840 C C . GLN A 1 107 ? -0.932 -4.581 4.953 1.00 98.19 107 GLN A C 1
ATOM 842 O O . GLN A 1 107 ? -2.096 -4.783 5.291 1.00 98.19 107 GLN A O 1
ATOM 847 N N . TYR A 1 108 ? -0.505 -3.367 4.614 1.00 97.06 108 TYR A N 1
ATOM 848 C CA . TYR A 1 108 ? -1.365 -2.187 4.596 1.00 97.06 108 TYR A CA 1
ATOM 849 C C . TYR A 1 108 ? -2.560 -2.356 3.643 1.00 97.06 108 TYR A C 1
ATOM 851 O O . TYR A 1 108 ? -3.703 -2.135 4.041 1.00 97.06 108 TYR A O 1
ATOM 859 N N . THR A 1 109 ? -2.329 -2.823 2.412 1.00 97.19 109 THR A N 1
ATOM 860 C CA . THR A 1 109 ? -3.417 -3.059 1.443 1.00 97.19 109 THR A CA 1
ATOM 861 C C . THR A 1 109 ? -4.372 -4.173 1.891 1.00 97.19 109 THR A C 1
ATOM 863 O O . THR A 1 109 ? -5.582 -4.054 1.707 1.00 97.19 109 THR A O 1
ATOM 866 N N . LYS A 1 110 ? -3.878 -5.206 2.588 1.00 97.75 110 LYS A N 1
ATOM 867 C CA . LYS A 1 110 ? -4.736 -6.213 3.243 1.00 97.75 110 LYS A CA 1
ATOM 868 C C . LYS A 1 110 ? -5.548 -5.645 4.404 1.00 97.75 110 LYS A C 1
ATOM 870 O O . LYS A 1 110 ? -6.693 -6.045 4.608 1.00 97.75 110 LYS A O 1
ATOM 875 N N . ALA A 1 111 ? -4.984 -4.705 5.162 1.00 97.31 111 ALA A N 1
ATOM 876 C CA . ALA A 1 111 ? -5.718 -4.009 6.212 1.00 97.31 111 ALA A CA 1
ATOM 877 C C . ALA A 1 111 ? -6.864 -3.174 5.621 1.00 97.31 111 ALA A C 1
ATOM 879 O O . ALA A 1 111 ? -7.966 -3.205 6.163 1.00 97.31 111 ALA A O 1
ATOM 880 N N . LEU A 1 112 ? -6.642 -2.491 4.492 1.00 96.44 112 LEU A N 1
ATOM 881 C CA . LEU A 1 112 ? -7.706 -1.780 3.773 1.00 96.44 112 LEU A CA 1
ATOM 882 C C . LEU A 1 112 ? -8.851 -2.720 3.368 1.00 96.44 112 LEU A C 1
ATOM 884 O O . LEU A 1 112 ? -10.010 -2.397 3.619 1.00 96.44 112 LEU A O 1
ATOM 888 N N . ALA A 1 113 ? -8.533 -3.899 2.825 1.00 96.38 113 ALA A N 1
ATOM 889 C CA . ALA A 1 113 ? -9.537 -4.891 2.435 1.00 96.38 113 ALA A CA 1
ATOM 890 C C . ALA A 1 113 ? -10.384 -5.335 3.639 1.00 96.38 113 ALA A C 1
ATOM 892 O O . ALA A 1 113 ? -11.611 -5.252 3.624 1.00 96.38 113 ALA A O 1
ATOM 893 N N . ALA A 1 114 ? -9.725 -5.700 4.742 1.00 95.94 114 ALA A N 1
ATOM 894 C CA . ALA A 1 114 ? -10.410 -6.089 5.971 1.00 95.94 114 ALA A CA 1
ATOM 895 C C . ALA A 1 114 ? -11.266 -4.951 6.559 1.00 95.94 114 ALA A C 1
ATOM 897 O O . ALA A 1 114 ? -12.339 -5.195 7.113 1.00 95.94 114 ALA A O 1
ATOM 898 N N . LEU A 1 115 ? -10.821 -3.694 6.429 1.00 92.94 115 LEU A N 1
ATOM 899 C CA . LEU A 1 115 ? -11.596 -2.532 6.860 1.00 92.94 115 LEU A CA 1
ATOM 900 C C . LEU A 1 115 ? -12.889 -2.380 6.044 1.00 92.94 115 LEU A C 1
ATOM 902 O O . LEU A 1 115 ? -13.941 -2.145 6.643 1.00 92.94 115 LEU A O 1
ATOM 906 N N . GLN A 1 116 ? -12.822 -2.555 4.718 1.00 91.94 116 GLN A N 1
ATOM 907 C CA . GLN A 1 116 ? -13.985 -2.525 3.816 1.00 91.94 116 GLN A CA 1
ATOM 908 C C . GLN A 1 116 ? -14.988 -3.639 4.147 1.00 91.94 116 GLN A C 1
ATOM 910 O O . GLN A 1 116 ? -16.197 -3.407 4.185 1.00 91.94 116 GLN A O 1
ATOM 915 N N . GLU A 1 117 ? -14.489 -4.825 4.493 1.00 93.50 117 GLU A N 1
ATOM 916 C CA . GLU A 1 117 ? -15.300 -5.983 4.892 1.00 93.50 117 GLU A CA 1
ATOM 917 C C . GLU A 1 117 ? -15.795 -5.920 6.349 1.00 93.50 117 GLU A C 1
ATOM 919 O O . GLU A 1 117 ? -16.506 -6.809 6.811 1.00 93.50 117 GLU A O 1
ATOM 924 N N . ASN A 1 118 ? -15.458 -4.858 7.092 1.00 89.88 118 ASN A N 1
ATOM 925 C CA . ASN A 1 118 ? -15.716 -4.723 8.529 1.00 89.88 118 ASN A CA 1
ATOM 926 C C . ASN A 1 118 ? -15.084 -5.828 9.409 1.00 89.88 118 ASN A C 1
ATOM 928 O O . ASN A 1 118 ? -15.433 -5.931 10.594 1.00 89.88 118 ASN A O 1
ATOM 932 N N . ASP A 1 119 ? -14.117 -6.595 8.895 1.00 93.94 119 ASP A N 1
ATOM 933 C CA . ASP A 1 119 ? -13.397 -7.619 9.653 1.00 93.94 119 ASP A CA 1
ATOM 934 C C . ASP A 1 119 ? -12.355 -6.972 10.571 1.00 93.94 119 ASP A C 1
ATOM 936 O O . ASP A 1 119 ? -11.270 -6.537 10.185 1.00 93.94 119 ASP A O 1
ATOM 940 N N . SER A 1 120 ? -12.698 -6.926 11.853 1.00 90.44 120 SER A N 1
ATOM 941 C CA . SER A 1 120 ? -11.908 -6.218 12.865 1.00 90.44 120 SER A CA 1
ATOM 942 C C . SER A 1 120 ? -10.656 -6.991 13.266 1.00 90.44 120 SER A C 1
ATOM 944 O O . SER A 1 120 ? -9.637 -6.390 13.618 1.00 90.44 120 SER A O 1
ATOM 946 N N . ALA A 1 121 ? -10.733 -8.322 13.226 1.00 94.44 121 ALA A N 1
ATOM 947 C CA . ALA A 1 121 ? -9.630 -9.188 13.604 1.00 94.44 121 ALA A CA 1
ATOM 948 C C . ALA A 1 121 ? -8.548 -9.148 12.524 1.00 94.44 121 ALA A C 1
ATOM 950 O O . ALA A 1 121 ? -7.374 -8.933 12.841 1.00 94.44 121 ALA A O 1
ATOM 951 N N . LEU A 1 122 ? -8.952 -9.271 11.255 1.00 97.00 122 LEU A N 1
ATOM 952 C CA . LEU A 1 122 ? -8.036 -9.164 10.124 1.00 97.00 122 LEU A CA 1
ATOM 953 C C . LEU A 1 122 ? -7.485 -7.750 9.972 1.00 97.00 122 LEU A C 1
ATOM 955 O O . LEU A 1 122 ? -6.273 -7.609 9.805 1.00 97.00 122 LEU A O 1
ATOM 959 N N . PHE A 1 123 ? -8.313 -6.711 10.134 1.00 96.31 123 PHE A N 1
ATOM 960 C CA . PHE A 1 123 ? -7.831 -5.328 10.110 1.00 96.31 123 PHE A CA 1
ATOM 961 C C . PHE A 1 123 ? -6.714 -5.121 11.135 1.00 96.31 123 PHE A C 1
ATOM 963 O O . PHE A 1 123 ? -5.616 -4.693 10.779 1.00 96.31 123 PHE A O 1
ATOM 970 N N . LYS A 1 124 ? -6.961 -5.487 12.402 1.00 95.62 124 LYS A N 1
ATOM 971 C CA . LYS A 1 124 ? -5.980 -5.324 13.482 1.00 95.62 124 LYS A CA 1
ATOM 972 C C . LYS A 1 124 ? -4.702 -6.116 13.214 1.00 95.62 124 LYS A C 1
ATOM 974 O O . LYS A 1 124 ? -3.616 -5.589 13.450 1.00 95.62 124 LYS A 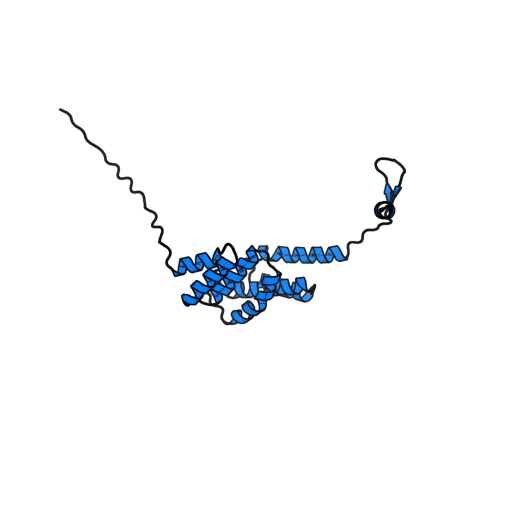O 1
ATOM 979 N N . LYS A 1 125 ? -4.818 -7.356 12.729 1.00 97.56 125 LYS A N 1
ATOM 980 C CA . LYS A 1 125 ? -3.666 -8.196 12.374 1.00 97.56 125 LYS A CA 1
ATOM 981 C C . LYS A 1 125 ? -2.798 -7.511 11.320 1.00 97.56 125 LYS A C 1
ATOM 983 O O . LYS A 1 125 ? -1.613 -7.301 11.553 1.00 97.56 125 LYS A O 1
ATOM 988 N N . HIS A 1 126 ? -3.396 -7.151 10.189 1.00 97.88 126 HIS A N 1
ATOM 989 C CA . HIS A 1 126 ? -2.665 -6.637 9.037 1.00 97.88 126 HIS A CA 1
ATOM 990 C C . HIS A 1 126 ? -2.094 -5.242 9.282 1.00 97.88 126 HIS A C 1
ATOM 992 O O . HIS A 1 126 ? -0.933 -5.003 8.960 1.00 97.88 126 HIS A O 1
ATOM 998 N N . ILE A 1 127 ? -2.845 -4.344 9.931 1.00 96.50 127 ILE A N 1
ATOM 999 C CA . ILE A 1 127 ? -2.313 -3.015 10.239 1.00 96.50 127 ILE A CA 1
ATOM 1000 C C . ILE A 1 127 ? -1.145 -3.112 11.227 1.00 96.50 127 ILE A C 1
ATOM 1002 O O . ILE A 1 127 ? -0.126 -2.469 11.015 1.00 96.50 127 ILE A O 1
ATOM 1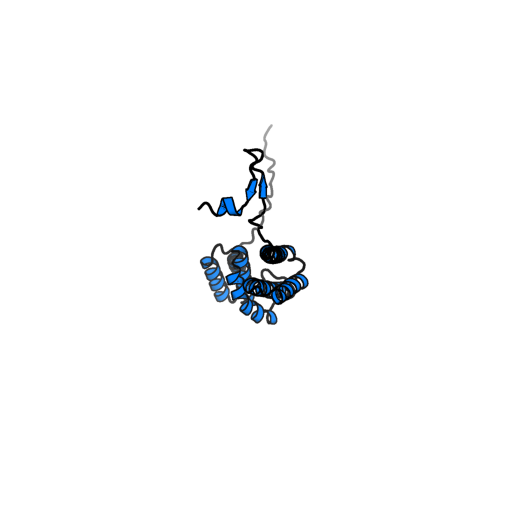006 N N . THR A 1 128 ? -1.230 -3.972 12.251 1.00 96.12 128 THR A N 1
ATOM 1007 C CA . THR A 1 128 ? -0.128 -4.162 13.214 1.00 96.12 128 THR A CA 1
ATOM 1008 C C . THR A 1 128 ? 1.121 -4.718 12.534 1.00 96.12 128 THR A C 1
ATOM 1010 O O . THR A 1 128 ? 2.219 -4.242 12.809 1.00 96.12 128 THR A O 1
ATOM 1013 N N . GLU A 1 129 ? 0.960 -5.682 11.627 1.00 97.94 129 GLU A N 1
ATOM 1014 C CA . GLU A 1 129 ? 2.082 -6.233 10.866 1.00 97.94 129 GLU A CA 1
ATOM 1015 C C . GLU A 1 129 ? 2.729 -5.166 9.971 1.00 97.94 129 GLU A C 1
ATOM 1017 O O . GLU A 1 129 ? 3.950 -5.042 9.953 1.00 97.94 129 GLU A O 1
ATOM 1022 N N . ALA A 1 130 ? 1.930 -4.329 9.297 1.00 97.25 130 ALA A N 1
ATOM 1023 C CA . ALA A 1 130 ? 2.450 -3.213 8.504 1.00 97.25 130 ALA A CA 1
ATOM 1024 C C . ALA A 1 130 ? 3.308 -2.258 9.356 1.00 97.25 130 ALA A C 1
ATOM 1026 O O . ALA A 1 130 ? 4.424 -1.908 8.963 1.00 97.25 130 ALA A O 1
ATOM 1027 N N . PHE A 1 131 ? 2.823 -1.893 10.549 1.00 95.50 131 PHE A N 1
ATOM 1028 C CA . PHE A 1 131 ? 3.566 -1.075 11.515 1.00 95.50 131 PHE A CA 1
ATOM 1029 C C . PHE A 1 131 ? 4.868 -1.734 11.976 1.00 95.50 131 PHE A C 1
ATOM 1031 O O . PHE A 1 131 ? 5.876 -1.046 12.123 1.00 95.50 131 PHE A O 1
ATOM 1038 N N . TRP A 1 132 ? 4.843 -3.041 12.242 1.00 96.81 132 TRP A N 1
ATOM 1039 C CA . TRP A 1 132 ? 6.015 -3.773 12.719 1.00 96.81 132 TRP A CA 1
ATOM 1040 C C . TRP A 1 132 ? 7.110 -3.853 11.655 1.00 96.81 132 TRP A C 1
ATOM 1042 O O . TRP A 1 132 ? 8.288 -3.703 11.971 1.00 96.81 132 TRP A O 1
ATOM 1052 N N . LEU A 1 133 ? 6.710 -4.047 10.397 1.00 97.12 133 LEU A N 1
ATOM 1053 C CA . LEU A 1 133 ? 7.616 -4.135 9.255 1.00 97.12 133 LEU A CA 1
ATOM 1054 C C . LEU A 1 133 ? 8.252 -2.785 8.901 1.00 97.12 133 LEU A C 1
ATOM 1056 O O . LEU A 1 133 ? 9.451 -2.740 8.651 1.00 97.12 133 LEU A O 1
ATOM 1060 N N . ALA A 1 134 ? 7.481 -1.690 8.925 1.00 95.44 134 ALA A N 1
ATOM 1061 C CA . ALA A 1 134 ? 7.986 -0.350 8.611 1.00 95.44 134 ALA A CA 1
ATOM 1062 C C . ALA A 1 134 ? 7.555 0.695 9.660 1.00 95.44 134 ALA A C 1
ATOM 1064 O O . ALA A 1 134 ? 6.648 1.499 9.412 1.00 95.44 134 ALA A O 1
ATOM 1065 N N . PRO A 1 135 ? 8.213 0.743 10.837 1.00 93.38 135 PRO A N 1
ATOM 1066 C CA . PRO A 1 135 ? 7.877 1.703 11.891 1.00 93.38 135 PRO A CA 1
ATOM 1067 C C . PRO A 1 135 ? 8.026 3.171 11.463 1.00 93.38 135 PRO A C 1
ATOM 1069 O O . PRO A 1 135 ? 7.333 4.043 11.985 1.00 93.38 135 PRO A O 1
ATOM 1072 N N . SER A 1 136 ? 8.900 3.454 10.494 1.00 90.81 136 SER A N 1
ATOM 1073 C CA . SER A 1 136 ? 9.065 4.777 9.873 1.00 90.81 136 SER A CA 1
ATOM 1074 C C . SER A 1 136 ? 7.789 5.283 9.188 1.00 90.81 136 SER A C 1
ATOM 1076 O O . SER A 1 136 ? 7.600 6.494 9.087 1.00 90.81 136 SER A O 1
ATOM 1078 N N . HIS A 1 137 ? 6.896 4.382 8.764 1.00 88.94 137 HIS A N 1
ATOM 1079 C CA . HIS A 1 137 ? 5.628 4.700 8.097 1.00 88.94 137 HIS A CA 1
ATOM 1080 C C . HIS A 1 137 ? 4.427 4.761 9.058 1.00 88.94 137 HIS A C 1
ATOM 1082 O O . HIS A 1 137 ? 3.269 4.855 8.644 1.00 88.94 137 HIS A O 1
ATOM 1088 N N . ALA A 1 138 ? 4.683 4.733 10.368 1.00 87.38 138 ALA A N 1
ATOM 1089 C CA . ALA A 1 138 ? 3.655 4.742 11.402 1.00 87.38 138 ALA A CA 1
ATOM 1090 C C . ALA A 1 138 ? 2.636 5.889 11.258 1.00 87.38 138 ALA A C 1
ATOM 1092 O O . ALA A 1 138 ? 1.435 5.698 11.474 1.00 87.38 138 ALA A O 1
ATOM 1093 N N . ALA A 1 139 ? 3.108 7.081 10.884 1.00 90.19 139 ALA A N 1
ATOM 1094 C CA . ALA A 1 139 ? 2.259 8.258 10.726 1.00 90.19 139 ALA A CA 1
ATOM 1095 C C . ALA A 1 139 ? 1.249 8.101 9.576 1.00 90.19 139 ALA A C 1
ATOM 1097 O O . ALA A 1 139 ? 0.124 8.584 9.685 1.00 90.19 139 ALA A O 1
ATOM 1098 N N . GLN A 1 140 ? 1.622 7.387 8.512 1.00 88.06 140 GLN A N 1
ATOM 1099 C CA . GLN A 1 140 ? 0.788 7.114 7.342 1.00 88.06 140 GLN A CA 1
ATOM 1100 C C . GLN A 1 140 ? -0.294 6.067 7.645 1.00 88.06 140 GLN A C 1
ATOM 1102 O O . GLN A 1 140 ? -1.382 6.112 7.078 1.00 88.06 140 GLN A O 1
ATOM 1107 N N . PHE A 1 141 ? -0.029 5.137 8.565 1.00 90.44 141 PHE A N 1
ATOM 1108 C CA . PHE A 1 141 ? -0.965 4.067 8.926 1.00 90.44 141 PHE A CA 1
ATOM 1109 C C . PHE A 1 141 ? -1.974 4.472 10.009 1.00 90.44 141 PHE A C 1
ATOM 1111 O O . PHE A 1 141 ? -3.098 3.964 10.044 1.00 90.44 141 PHE A O 1
ATOM 1118 N N . ALA A 1 142 ? -1.598 5.398 10.895 1.00 90.06 142 ALA A N 1
ATOM 1119 C CA . ALA A 1 142 ? -2.425 5.826 12.023 1.00 90.06 142 ALA A CA 1
ATOM 1120 C C . ALA A 1 142 ? -3.844 6.325 11.648 1.00 90.06 142 ALA A C 1
ATOM 1122 O O . ALA A 1 142 ? -4.786 5.985 12.376 1.00 90.06 142 ALA A O 1
ATOM 1123 N N . PRO A 1 143 ? -4.065 7.061 10.535 1.00 90.62 143 PRO A N 1
ATOM 1124 C CA . PRO A 1 143 ? -5.404 7.491 10.132 1.00 90.62 143 PRO A CA 1
ATOM 1125 C C . PRO A 1 143 ? -6.404 6.338 9.970 1.00 90.62 143 PRO A C 1
ATOM 1127 O O . PRO A 1 143 ? -7.546 6.467 10.413 1.00 90.62 143 PRO A O 1
ATOM 1130 N N . LEU A 1 144 ? -5.984 5.181 9.441 1.00 89.38 144 LEU A N 1
ATOM 1131 C CA . LEU A 1 144 ? -6.872 4.019 9.282 1.00 89.38 144 LEU A CA 1
ATOM 1132 C C . LEU A 1 144 ? -7.350 3.458 10.623 1.00 89.38 144 LEU A C 1
ATOM 1134 O O . LEU A 1 144 ? -8.502 3.039 10.754 1.00 89.38 144 LEU A O 1
ATOM 1138 N N . ILE A 1 145 ? -6.491 3.482 11.645 1.00 89.94 145 ILE A N 1
ATOM 1139 C CA . ILE A 1 145 ? -6.869 3.070 13.002 1.00 89.94 145 ILE A CA 1
ATOM 1140 C C . ILE A 1 145 ? -7.947 4.011 13.548 1.00 89.94 145 ILE A C 1
ATOM 1142 O O . ILE A 1 145 ? -8.921 3.549 14.146 1.00 89.94 145 ILE A O 1
ATOM 1146 N N . ASN A 1 146 ? -7.812 5.320 13.319 1.00 90.38 146 ASN A N 1
ATOM 1147 C CA . ASN A 1 146 ? -8.827 6.288 13.732 1.00 90.38 146 ASN A CA 1
ATOM 1148 C C . ASN A 1 146 ? -10.155 6.069 13.006 1.00 90.38 146 ASN A C 1
ATOM 1150 O O . ASN A 1 146 ? -11.184 6.024 13.677 1.00 90.38 146 ASN A O 1
ATOM 1154 N N . VAL A 1 147 ? -10.142 5.860 11.684 1.00 87.06 147 VAL A N 1
ATOM 1155 C CA . VAL A 1 147 ? -11.353 5.523 10.913 1.00 87.06 147 VAL A CA 1
ATOM 1156 C C . VAL A 1 147 ? -12.052 4.314 11.527 1.00 87.06 147 VAL A C 1
ATOM 1158 O O . VAL A 1 147 ? -13.250 4.363 11.808 1.00 87.06 147 VAL A O 1
ATOM 1161 N N . ARG A 1 148 ? -11.301 3.250 11.836 1.00 87.50 148 ARG A N 1
ATOM 1162 C CA . ARG A 1 148 ? -11.872 2.062 12.474 1.00 87.50 148 ARG A CA 1
ATOM 1163 C C . ARG A 1 148 ? -12.496 2.370 13.835 1.00 87.50 148 ARG A C 1
ATOM 1165 O O . ARG A 1 148 ? -13.626 1.956 14.086 1.00 87.50 148 ARG A O 1
ATOM 1172 N N . ARG A 1 149 ? -11.786 3.089 14.708 1.00 89.81 149 ARG A N 1
ATOM 1173 C CA . ARG A 1 149 ? -12.272 3.435 16.057 1.00 89.81 149 ARG A CA 1
ATOM 1174 C C . ARG A 1 149 ? -13.514 4.320 16.015 1.00 89.81 149 ARG A C 1
ATOM 1176 O O . ARG A 1 149 ? -14.421 4.116 16.816 1.00 89.81 149 ARG A O 1
ATOM 1183 N N . ILE A 1 150 ? -13.566 5.272 15.083 1.00 88.62 150 ILE A N 1
ATOM 1184 C CA . ILE A 1 150 ? -14.748 6.110 14.850 1.00 88.62 150 ILE A CA 1
ATOM 1185 C C . ILE A 1 150 ? -15.915 5.230 14.403 1.00 88.62 150 ILE A C 1
ATOM 1187 O O . ILE A 1 150 ? -16.980 5.296 15.009 1.00 88.62 150 ILE A O 1
ATOM 1191 N N . ASN A 1 151 ? -15.706 4.347 13.423 1.00 85.94 151 ASN A N 1
ATOM 1192 C CA . ASN A 1 151 ? -16.750 3.437 12.944 1.00 85.94 151 ASN A CA 1
ATOM 1193 C C . ASN A 1 151 ? -17.273 2.505 14.049 1.00 85.94 151 ASN A C 1
ATOM 1195 O O . ASN A 1 151 ? -18.459 2.191 14.074 1.00 85.94 151 ASN A O 1
ATOM 1199 N N . GLU A 1 152 ? -16.421 2.066 14.977 1.00 86.38 152 GLU A N 1
ATOM 1200 C CA . GLU A 1 152 ? -16.845 1.296 16.153 1.00 86.38 152 GLU A CA 1
ATOM 1201 C C . GLU A 1 152 ? -17.640 2.135 17.153 1.00 86.38 152 GLU A C 1
ATOM 1203 O O . GLU A 1 152 ? -18.693 1.693 17.607 1.00 86.38 152 GLU A O 1
ATOM 1208 N N . ALA A 1 153 ? -17.178 3.346 17.471 1.00 87.56 153 ALA A N 1
ATOM 1209 C CA . ALA A 1 153 ? -17.885 4.245 18.380 1.00 87.56 153 ALA A CA 1
ATOM 1210 C C . ALA A 1 153 ? -19.263 4.642 17.826 1.00 87.56 153 ALA A C 1
ATOM 1212 O O . ALA A 1 153 ? -20.251 4.637 18.552 1.00 87.56 153 ALA A O 1
ATOM 1213 N N . MET A 1 154 ? -19.366 4.904 16.521 1.00 85.75 154 MET A N 1
ATOM 1214 C CA . MET A 1 154 ? -20.636 5.230 15.867 1.00 85.75 154 MET A CA 1
ATOM 1215 C C . MET A 1 154 ? -21.673 4.102 15.964 1.00 85.75 154 MET A C 1
ATOM 1217 O O . MET A 1 154 ? -22.864 4.392 15.956 1.00 85.75 154 MET A O 1
ATOM 1221 N N . LYS A 1 155 ? -21.259 2.834 16.115 1.00 86.00 155 LYS A N 1
ATOM 1222 C CA . LYS A 1 155 ? -22.188 1.706 16.326 1.00 86.00 155 LYS A CA 1
ATOM 1223 C C . LYS A 1 155 ? -22.827 1.700 17.717 1.00 86.00 155 LYS A C 1
ATOM 1225 O O . LYS A 1 155 ? -23.857 1.058 17.895 1.00 86.00 155 LYS A O 1
ATOM 1230 N N . THR A 1 156 ? -22.213 2.356 18.704 1.00 86.12 156 THR A N 1
ATOM 1231 C CA . THR A 1 156 ? -22.702 2.386 20.093 1.00 86.12 156 THR A CA 1
ATOM 1232 C C . THR A 1 156 ? -23.386 3.699 20.457 1.00 86.12 156 THR A C 1
ATOM 1234 O O . THR A 1 156 ? -24.095 3.760 21.464 1.00 86.12 156 THR A O 1
ATOM 1237 N N . ILE A 1 157 ? -23.204 4.745 19.646 1.00 84.44 157 ILE A N 1
ATOM 1238 C CA . ILE A 1 157 ? -23.895 6.019 19.821 1.00 84.44 157 ILE A CA 1
ATOM 1239 C C . ILE A 1 157 ? -25.388 5.807 19.565 1.00 84.44 157 ILE A C 1
ATOM 1241 O O . ILE A 1 157 ? -25.816 5.451 18.470 1.00 84.44 157 ILE A O 1
ATOM 1245 N N . THR A 1 158 ? -26.182 6.059 20.599 1.00 80.38 158 THR A N 1
ATOM 1246 C CA . THR A 1 158 ? -27.641 6.093 20.534 1.00 80.38 158 THR A CA 1
ATOM 1247 C C . THR A 1 158 ? -28.102 7.513 20.836 1.00 80.38 158 THR A C 1
ATOM 1249 O O . THR A 1 158 ? -27.560 8.176 21.724 1.00 80.38 158 THR A O 1
ATOM 1252 N N . LEU A 1 159 ? -29.075 8.005 20.069 1.00 82.06 159 LEU A N 1
ATOM 1253 C CA . LEU A 1 159 ? -29.736 9.273 20.350 1.00 82.06 159 LEU A CA 1
ATOM 1254 C C . LEU A 1 159 ? -31.024 8.975 21.113 1.00 82.06 159 LEU A C 1
ATOM 1256 O O . LEU A 1 159 ? -31.944 8.377 20.560 1.00 82.06 159 LEU A O 1
ATOM 1260 N N . ASP A 1 160 ? -31.083 9.382 22.379 1.00 85.88 160 ASP A N 1
ATOM 1261 C CA . ASP A 1 160 ? -32.321 9.307 23.150 1.00 85.88 160 ASP A CA 1
ATOM 1262 C C . ASP A 1 160 ? -33.273 10.419 22.700 1.00 85.88 160 ASP A C 1
ATOM 1264 O O . ASP A 1 160 ? -33.113 11.586 23.067 1.00 85.88 160 ASP A O 1
ATOM 1268 N N . LEU A 1 161 ? -34.251 10.049 21.875 1.00 86.31 161 LEU A N 1
ATOM 1269 C CA . LEU A 1 161 ? -35.240 10.979 21.337 1.00 86.31 161 LEU A CA 1
ATOM 1270 C C . LEU A 1 161 ? -36.233 11.472 22.397 1.00 86.31 161 LEU A C 1
ATOM 1272 O O . LEU A 1 161 ? -36.804 12.550 22.227 1.00 86.31 161 LEU A O 1
ATOM 1276 N N . ASN A 1 162 ? -36.384 10.733 23.500 1.00 88.38 162 ASN A N 1
ATOM 1277 C CA . ASN A 1 162 ? -37.288 11.075 24.599 1.00 88.38 162 ASN A CA 1
ATOM 1278 C C . ASN A 1 162 ? -36.668 12.067 25.580 1.00 88.38 162 ASN A C 1
ATOM 1280 O O . ASN A 1 162 ? -37.358 12.577 26.461 1.00 88.38 162 ASN A O 1
ATOM 1284 N N . LYS A 1 163 ? -35.365 12.342 25.454 1.00 86.19 163 LYS A N 1
ATOM 1285 C CA . LYS A 1 163 ? -34.682 13.269 26.344 1.00 86.19 163 LYS A CA 1
ATOM 1286 C C . LYS A 1 163 ? -35.298 14.658 26.221 1.00 86.19 163 LYS A C 1
ATOM 1288 O O . LYS A 1 163 ? -35.327 15.254 25.146 1.00 86.19 163 LYS A O 1
ATOM 1293 N N . GLU A 1 164 ? -35.772 15.157 27.349 1.00 87.44 164 GLU A N 1
ATOM 1294 C CA . GLU A 1 164 ? -36.402 16.460 27.479 1.00 87.44 164 GLU A CA 1
ATOM 1295 C C . GLU A 1 164 ? -35.358 17.582 27.574 1.00 87.44 164 GLU A C 1
ATOM 1297 O O . GLU A 1 164 ? -34.377 17.489 28.318 1.00 87.44 164 GLU A O 1
ATOM 1302 N N . PHE A 1 165 ? -35.582 18.662 26.823 1.00 84.12 165 PHE A N 1
ATOM 1303 C CA . PHE A 1 165 ? -34.770 19.875 26.842 1.00 84.12 165 PHE A CA 1
ATOM 1304 C C . PHE A 1 165 ? -35.654 21.086 27.143 1.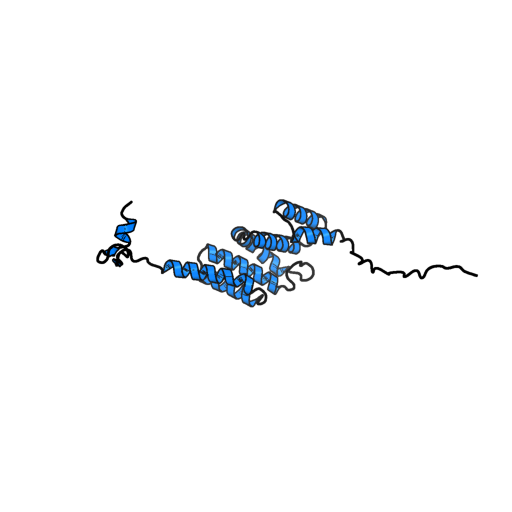00 84.12 165 PHE A C 1
ATOM 1306 O O . PHE A 1 165 ? -36.731 21.245 26.563 1.00 84.12 165 PHE A O 1
ATOM 1313 N N . GLU A 1 166 ? -35.191 21.969 28.028 1.00 85.38 166 GLU A N 1
ATOM 1314 C CA . GLU A 1 166 ? -35.862 23.248 28.261 1.00 85.38 166 GLU A CA 1
ATOM 1315 C C . GLU A 1 166 ? -35.709 24.171 27.049 1.00 85.38 166 GLU A C 1
ATOM 1317 O O . GLU A 1 166 ? -34.616 24.357 26.499 1.00 85.38 166 GLU A O 1
ATOM 1322 N N . ASN A 1 167 ? -36.811 24.802 26.656 1.00 79.50 167 ASN A N 1
ATOM 1323 C CA . ASN A 1 167 ? -36.806 25.816 25.622 1.00 79.50 167 ASN A CA 1
ATOM 1324 C C . ASN A 1 167 ? -36.097 27.080 26.134 1.00 79.50 167 ASN A C 1
ATOM 1326 O O . ASN A 1 167 ? -36.543 27.747 27.068 1.00 79.50 167 ASN A O 1
ATOM 1330 N N . GLN A 1 168 ? -34.996 27.450 25.478 1.00 79.12 168 GLN A N 1
ATOM 1331 C CA . GLN A 1 168 ? -34.214 28.635 25.845 1.00 79.12 168 GLN A CA 1
ATOM 1332 C C . GLN A 1 168 ? -34.959 29.961 25.605 1.00 79.12 168 GLN A C 1
ATOM 1334 O O . GLN A 1 168 ? -34.604 30.975 26.207 1.00 79.12 168 GLN A O 1
ATOM 1339 N N . LYS A 1 169 ? -35.975 29.980 24.728 1.00 79.81 169 LYS A N 1
ATOM 1340 C CA . LYS A 1 169 ? -36.780 31.176 24.414 1.00 79.81 169 LYS A CA 1
ATOM 1341 C C . LYS A 1 169 ? -38.008 31.308 25.315 1.00 79.81 169 LYS A C 1
ATOM 1343 O O . LYS A 1 169 ? -38.384 32.424 25.663 1.00 79.81 169 LYS A O 1
ATOM 1348 N N . SER A 1 170 ? -38.609 30.188 25.703 1.00 77.38 170 SER A N 1
ATOM 1349 C CA . SER A 1 170 ? -39.802 30.120 26.555 1.00 77.38 170 SER A CA 1
ATOM 1350 C C . SER A 1 170 ? -39.482 29.341 27.827 1.00 77.38 170 SER A C 1
ATOM 1352 O O . SER A 1 170 ? -39.595 28.119 27.880 1.00 77.38 170 SER A O 1
ATOM 1354 N N . LYS A 1 171 ? -39.094 30.068 28.884 1.00 74.19 171 LYS A N 1
ATOM 1355 C CA . LYS A 1 171 ? -38.860 29.483 30.212 1.00 74.19 171 LYS A CA 1
ATOM 1356 C C . LYS A 1 171 ? -40.078 28.667 30.663 1.00 74.19 171 LYS A C 1
ATOM 1358 O O . LYS A 1 171 ? -41.172 29.217 30.766 1.00 74.19 171 LYS A O 1
ATOM 1363 N N . GLY A 1 172 ? -39.857 27.391 30.979 1.00 72.50 172 GLY A N 1
ATOM 1364 C CA . GLY A 1 172 ? -40.883 26.463 31.467 1.00 72.50 172 GLY A CA 1
ATOM 1365 C C . GLY A 1 172 ? -41.542 25.596 30.390 1.00 72.50 172 GLY A C 1
ATOM 1366 O O . GLY A 1 172 ? -42.301 24.698 30.737 1.00 72.50 172 GLY A O 1
ATOM 1367 N N . GLU A 1 173 ? -41.250 25.822 29.107 1.00 80.25 173 GLU A N 1
ATOM 1368 C CA . GLU A 1 173 ? -41.646 24.907 28.034 1.00 80.25 173 GLU A CA 1
ATOM 1369 C C . GLU A 1 173 ? -40.550 23.854 27.834 1.00 80.25 173 GLU A C 1
ATOM 1371 O O . GLU A 1 173 ? -39.375 24.191 27.678 1.00 80.25 173 GLU A O 1
ATOM 1376 N N . VAL A 1 174 ? -40.932 22.579 27.835 1.00 84.56 174 VAL A N 1
ATOM 1377 C CA . VAL A 1 174 ? -40.027 21.443 27.644 1.00 84.56 174 VAL A CA 1
ATOM 1378 C C . VAL A 1 174 ? -40.374 20.761 26.326 1.00 84.56 174 VAL A C 1
ATOM 1380 O O . VAL A 1 174 ? -41.550 20.535 26.037 1.00 84.56 174 VAL A O 1
ATOM 1383 N N . LYS A 1 175 ? -39.365 20.443 25.511 1.00 83.88 175 LYS A N 1
ATOM 1384 C CA . LYS A 1 175 ? -39.536 19.675 24.269 1.00 83.88 175 LYS A CA 1
ATOM 1385 C C . LYS A 1 175 ? -38.534 18.527 24.207 1.00 83.88 175 LYS A C 1
ATOM 1387 O O . LYS A 1 175 ? -37.374 18.695 24.575 1.00 83.88 175 LYS A O 1
ATOM 1392 N N . SER A 1 176 ? -38.982 17.372 23.725 1.00 86.12 176 SER A N 1
ATOM 1393 C CA . SER A 1 176 ? -38.111 16.253 23.368 1.00 86.12 176 SER A CA 1
ATOM 1394 C C . SER A 1 176 ? -37.635 16.382 21.918 1.00 86.12 176 SER A C 1
ATOM 1396 O O . SER A 1 176 ? -38.206 17.136 21.124 1.00 86.12 176 SER A O 1
ATOM 1398 N N . LEU A 1 177 ? -36.584 15.645 21.555 1.00 82.12 177 LEU A N 1
ATOM 1399 C CA . LEU A 1 177 ? -36.115 15.584 20.167 1.00 82.12 177 LEU A CA 1
ATOM 1400 C C . LEU A 1 177 ? -37.119 14.863 19.263 1.00 82.12 177 LEU A C 1
ATOM 1402 O O . LEU A 1 177 ? -37.262 15.241 18.104 1.00 82.12 177 LEU A O 1
ATOM 1406 N N . GLU A 1 178 ? -37.848 13.881 19.792 1.00 85.12 178 GLU A N 1
ATOM 1407 C CA . GLU A 1 178 ? -38.943 13.211 19.084 1.00 85.12 178 GLU A CA 1
ATOM 1408 C C . GLU A 1 178 ? -40.004 14.209 18.606 1.00 85.12 178 GLU A C 1
ATOM 1410 O O . GLU A 1 178 ? -40.365 14.206 17.430 1.00 85.12 178 GLU A O 1
ATOM 1415 N N . ASN A 1 179 ? -40.414 15.135 19.479 1.00 82.44 179 ASN A N 1
ATOM 1416 C CA . ASN A 1 179 ? -41.398 16.166 19.147 1.00 82.44 179 ASN A CA 1
ATOM 1417 C C . ASN A 1 179 ? -40.899 17.136 18.065 1.00 82.44 179 ASN A C 1
ATOM 1419 O O . ASN A 1 179 ? -41.705 17.726 17.360 1.00 82.44 179 ASN A O 1
ATOM 1423 N N . ILE A 1 180 ? -39.582 17.327 17.937 1.00 78.50 180 ILE A N 1
ATOM 1424 C CA . ILE A 1 180 ? -38.981 18.232 16.944 1.00 78.50 180 ILE A CA 1
ATOM 1425 C C . ILE A 1 180 ? -38.816 17.533 15.589 1.00 78.50 180 ILE A C 1
ATOM 1427 O O . ILE A 1 180 ? -38.996 18.155 14.546 1.00 78.50 180 ILE A O 1
ATOM 1431 N N . VAL A 1 181 ? -38.450 16.250 15.589 1.00 76.38 181 VAL A N 1
ATOM 1432 C CA . VAL A 1 181 ? -38.185 15.483 14.360 1.00 76.38 181 VAL A CA 1
ATOM 1433 C C . VAL A 1 181 ? -39.480 14.940 13.740 1.00 76.38 181 VAL A C 1
ATOM 1435 O O . VAL A 1 181 ? -39.574 14.842 12.519 1.00 76.38 181 VAL A O 1
ATOM 1438 N N . GLY A 1 182 ? -40.489 14.620 14.557 1.00 63.44 182 GLY A N 1
ATOM 1439 C CA . GLY A 1 182 ? -41.782 14.079 14.118 1.00 63.44 182 GLY A CA 1
ATOM 1440 C C . GLY A 1 182 ? -42.774 15.097 13.537 1.00 63.44 182 GLY A C 1
ATOM 1441 O O . GLY A 1 182 ? -43.824 14.690 13.055 1.00 63.44 182 GLY A O 1
ATOM 1442 N N . GLU A 1 183 ? -42.466 16.398 13.550 1.00 58.72 183 GLU A N 1
ATOM 1443 C CA . GLU A 1 183 ? -43.311 17.474 12.989 1.00 58.72 183 GLU A CA 1
ATOM 1444 C C . GLU A 1 183 ? -43.146 17.668 11.455 1.00 58.72 183 GLU A C 1
ATOM 1446 O O . GLU A 1 183 ? -43.442 18.744 10.937 1.00 58.72 183 GLU A O 1
ATOM 1451 N N . SER A 1 184 ? -42.684 16.646 10.715 1.00 45.66 184 SER A N 1
ATOM 1452 C CA . SER A 1 184 ? -42.518 16.692 9.242 1.00 45.66 184 SER A CA 1
ATOM 1453 C C . SER A 1 184 ? -43.731 16.169 8.476 1.00 45.66 184 SER A C 1
ATOM 1455 O O . SER A 1 184 ? -44.174 15.040 8.783 1.00 45.66 184 SER A O 1
#

Secondary structure (DSSP, 8-state):
------------------PPPPHHHHHHHHHHS-SSHHHHHHHHHHHHHTT--HHHHHHHHHHHHHHTT-HHHHHHHHHHHHHHGGG--TTS-SS-SSHHHHHHHHHHHHHHHHHHTT-HHHHHHHHHHHHHH-GGGHHHHHHHHHHHHHHHHHHH----TT-EEE-SSSTT-EEEHHHHHS--

Foldseek 3Di:
DDDDDDDDPPPPDPPPPPPDDDPVRVLLCQLQPVPDPVSNVVSVVSCVVVVADPQSNLQSQLNVCVVVVPLVVLLVSLVVLVVCLVVDDCVRDDPANDSLQSVLSSLLSQLSVCVVVVNPVSNVVSLVSSCVSCVVCVVVSVVSVVVNVVVVVVVVDDDDQQDWDADPVDGPDIDGNCNVVVPD